Protein AF-A0A914V282-F1 (afdb_monomer_lite)

Organism: NCBI:txid2011161

Foldseek 3Di:
DPPPVVVVVVVVVVVVVVVVVVVVVVVVVVCVVVLPCQLVLLVVLLVLQLQLLVLLLVLVLVLVVLVCVLVCLVPVDPDPPVVNVVSVVVSVVSNVLSVVLSVLLVVLSVVVVVCVVVVPDDPDVVVVVLVVNLVVLVVSLVVLVVVLVVLVVVLVVLVVVLVVLVVVLVVLLVVLVVQVPAWDFVPVCCVVCVVVDDPPPPDDRSGHDDPSSCVSNPPVSNSSVSSVVSSVSSVSSSVSSVSSSVSSVVSSVVSVVVVVVVVVVVVVVVVVVQWDQPPVRDTDGDDDDPDDDDDDDDDDPPVVVVVVVVVVVVVVVVVVVVCVVPPCNVVVVVVVVVVVCVVVVVDDDPPPPPPDD

pLDDT: mean 70.6, std 17.48, range [36.16, 97.5]

InterPro domains:
  IPR001614 Myelin proteolipid protein PLP [PF01275] (37-252)
  IPR001614 Myelin proteolipid protein PLP [PTHR11683] (33-270)

Structure (mmCIF, N/CA/C/O backbone):
data_AF-A0A914V282-F1
#
_entry.id   AF-A0A914V282-F1
#
loop_
_atom_site.group_PDB
_atom_site.id
_atom_site.type_symbol
_atom_site.label_atom_id
_atom_site.label_alt_id
_atom_site.label_comp_id
_atom_site.label_asym_id
_atom_site.label_entity_id
_atom_site.label_seq_id
_atom_site.pdbx_PDB_ins_code
_atom_site.Cartn_x
_atom_site.Cartn_y
_atom_site.Cartn_z
_atom_site.occupancy
_atom_site.B_iso_or_equiv
_atom_site.auth_seq_id
_atom_site.auth_comp_id
_atom_site.auth_asym_id
_atom_site.auth_atom_id
_atom_site.pdbx_PDB_model_num
ATOM 1 N N . MET A 1 1 ? 47.616 -13.780 26.059 1.00 53.44 1 MET A N 1
ATOM 2 C CA . MET A 1 1 ? 47.731 -14.112 24.624 1.00 53.44 1 MET A CA 1
ATOM 3 C C . MET A 1 1 ? 46.378 -14.470 23.990 1.00 53.44 1 MET A C 1
ATOM 5 O O . MET A 1 1 ? 46.372 -14.701 22.799 1.00 53.44 1 MET A O 1
ATOM 9 N N . ASP A 1 2 ? 45.243 -14.382 24.704 1.00 56.25 2 ASP A N 1
ATOM 10 C CA . ASP A 1 2 ? 43.922 -14.837 24.205 1.00 56.25 2 ASP A CA 1
ATOM 11 C C . ASP A 1 2 ? 43.102 -13.846 23.354 1.00 56.25 2 ASP A C 1
ATOM 13 O O . ASP A 1 2 ? 42.098 -14.219 22.766 1.00 56.25 2 ASP A O 1
ATOM 17 N N . GLY A 1 3 ? 43.469 -12.563 23.281 1.00 49.38 3 GLY A N 1
ATOM 18 C CA . GLY A 1 3 ? 42.591 -11.547 22.671 1.00 49.38 3 GLY A CA 1
ATOM 19 C C . GLY A 1 3 ? 42.766 -11.320 21.165 1.00 49.38 3 GLY A C 1
ATOM 20 O O . GLY A 1 3 ? 42.026 -10.527 20.579 1.00 49.38 3 GLY A O 1
ATOM 21 N N . LYS A 1 4 ? 43.787 -11.926 20.544 1.00 52.00 4 LYS A N 1
ATOM 22 C CA . LYS A 1 4 ? 44.112 -11.689 19.127 1.00 52.00 4 LYS A CA 1
ATOM 23 C C . LYS A 1 4 ? 43.358 -12.653 18.209 1.00 52.00 4 LYS A C 1
ATOM 25 O O . LYS A 1 4 ? 42.855 -12.216 17.176 1.00 52.00 4 LYS A O 1
ATOM 30 N N . ASP A 1 5 ? 43.172 -13.888 18.662 1.00 58.28 5 ASP A N 1
ATOM 31 C CA . ASP A 1 5 ? 42.544 -14.954 17.880 1.00 58.28 5 ASP A CA 1
ATOM 32 C C . ASP A 1 5 ? 41.026 -14.732 17.731 1.00 58.28 5 ASP A C 1
ATOM 34 O O . ASP A 1 5 ? 40.472 -14.922 16.651 1.00 58.28 5 ASP A O 1
ATOM 38 N N . GLU A 1 6 ? 40.353 -14.172 18.746 1.00 66.81 6 GLU A N 1
ATOM 39 C CA . GLU A 1 6 ? 38.909 -13.874 18.678 1.00 66.81 6 GLU A CA 1
ATOM 40 C C . GLU A 1 6 ? 38.568 -12.746 17.678 1.00 66.81 6 GLU A C 1
ATOM 42 O O . GLU A 1 6 ? 37.479 -12.702 17.097 1.00 66.81 6 GLU A O 1
ATOM 47 N N . LYS A 1 7 ? 39.498 -11.805 17.449 1.00 61.22 7 LYS A N 1
ATOM 48 C CA . LYS A 1 7 ? 39.304 -10.727 16.464 1.00 61.22 7 LYS A CA 1
ATOM 49 C C . LYS A 1 7 ? 39.517 -11.202 15.034 1.00 61.22 7 LYS A C 1
ATOM 51 O O . LYS A 1 7 ? 38.848 -10.690 14.134 1.00 61.22 7 LYS A O 1
ATOM 56 N N . GLU A 1 8 ? 40.434 -12.140 14.818 1.00 68.69 8 GLU A N 1
ATOM 57 C CA . GLU A 1 8 ? 40.626 -12.741 13.500 1.00 68.69 8 GLU A CA 1
ATOM 58 C C . GLU A 1 8 ? 39.428 -13.614 13.125 1.00 68.69 8 GLU A C 1
ATOM 60 O O . GLU A 1 8 ? 38.949 -13.514 11.995 1.00 68.69 8 GLU A O 1
ATOM 65 N N . ASP A 1 9 ? 38.842 -14.341 14.076 1.00 72.69 9 ASP A N 1
ATOM 66 C CA . ASP A 1 9 ? 37.688 -15.205 13.809 1.00 72.69 9 ASP A CA 1
ATOM 67 C C . ASP A 1 9 ? 36.445 -14.401 13.365 1.00 72.69 9 ASP A C 1
ATOM 69 O O . ASP A 1 9 ? 35.887 -14.626 12.287 1.00 72.69 9 ASP A O 1
ATOM 73 N N . LYS A 1 10 ? 36.106 -13.318 14.084 1.00 71.00 10 LYS A N 1
ATOM 74 C CA . LYS A 1 10 ? 34.979 -12.425 13.724 1.00 71.00 10 LYS A CA 1
ATOM 75 C C . LYS A 1 10 ? 35.165 -11.717 12.380 1.00 71.00 10 LYS A C 1
ATOM 77 O O . LYS A 1 10 ? 34.201 -11.446 11.661 1.00 71.00 10 LYS A O 1
ATOM 82 N N . MET A 1 11 ? 36.405 -11.395 12.021 1.00 65.62 11 MET A N 1
ATOM 83 C CA . MET A 1 11 ? 36.714 -10.738 10.751 1.00 65.62 11 MET A CA 1
ATOM 84 C C . MET A 1 11 ? 36.697 -11.722 9.576 1.00 65.62 11 MET A C 1
ATOM 86 O O . MET A 1 11 ? 36.342 -11.342 8.456 1.00 65.62 11 MET A O 1
ATOM 90 N N . THR A 1 12 ? 37.006 -12.991 9.837 1.00 76.75 12 THR A N 1
ATOM 91 C CA . THR A 1 12 ? 36.896 -14.082 8.865 1.00 76.75 12 THR A CA 1
ATOM 92 C C . THR A 1 12 ? 35.430 -14.436 8.613 1.00 76.75 12 THR A C 1
ATOM 94 O O . THR A 1 12 ? 35.021 -14.561 7.457 1.00 76.75 12 THR A O 1
ATOM 97 N N . GLU A 1 13 ? 34.595 -14.459 9.654 1.00 75.62 13 GLU A N 1
ATOM 98 C CA . GLU A 1 13 ? 33.144 -14.646 9.538 1.00 75.62 13 GLU A CA 1
ATOM 99 C C . GLU A 1 13 ? 32.481 -13.505 8.741 1.00 75.62 13 GLU A C 1
ATOM 101 O O . GLU A 1 13 ? 31.715 -13.750 7.805 1.00 75.62 13 GLU A O 1
ATOM 106 N N . PHE A 1 14 ? 32.866 -12.249 9.003 1.00 68.62 14 PHE A N 1
ATOM 107 C CA . PHE A 1 14 ? 32.369 -11.092 8.250 1.00 68.62 14 PHE A CA 1
ATOM 108 C C . PHE A 1 14 ? 32.798 -11.108 6.772 1.00 68.62 14 PHE A C 1
ATOM 110 O O . PHE A 1 14 ? 31.990 -10.822 5.884 1.00 68.62 14 PHE A O 1
ATOM 117 N N . ARG A 1 15 ? 34.051 -11.489 6.474 1.00 71.06 15 ARG A N 1
ATOM 118 C CA . ARG A 1 15 ? 34.531 -11.662 5.089 1.00 71.06 15 ARG A CA 1
ATOM 119 C C . ARG A 1 15 ? 33.798 -12.787 4.370 1.00 71.06 15 ARG A C 1
ATOM 121 O O . ARG A 1 15 ? 33.470 -12.634 3.196 1.00 71.06 15 ARG A O 1
ATOM 128 N N . THR A 1 16 ? 33.491 -13.873 5.071 1.00 79.06 16 THR A N 1
ATOM 129 C CA . THR A 1 16 ? 32.739 -15.003 4.515 1.00 79.06 16 THR A CA 1
ATOM 130 C C . THR A 1 16 ? 31.288 -14.603 4.231 1.00 79.06 16 THR A C 1
ATOM 132 O O . THR A 1 16 ? 30.779 -14.880 3.147 1.00 79.06 16 THR A O 1
ATOM 135 N N . GLY A 1 17 ? 30.651 -13.837 5.124 1.00 70.12 17 GLY A N 1
ATOM 136 C CA . GLY A 1 17 ? 29.326 -13.249 4.896 1.00 70.12 17 GLY A CA 1
ATOM 137 C C . GLY A 1 17 ? 29.290 -12.270 3.714 1.00 70.12 17 GLY A C 1
ATOM 138 O O . GLY A 1 17 ? 28.388 -12.331 2.878 1.00 70.12 17 GLY A O 1
ATOM 139 N N . MET A 1 18 ? 30.307 -11.415 3.579 1.00 65.81 18 MET A N 1
ATOM 140 C CA . MET A 1 18 ? 30.452 -10.497 2.441 1.00 65.81 18 MET A CA 1
ATOM 141 C C . MET A 1 18 ? 30.718 -11.239 1.126 1.00 65.81 18 MET A C 1
ATOM 143 O O . MET A 1 18 ? 30.108 -10.907 0.112 1.00 65.81 18 MET A O 1
ATOM 147 N N . ALA A 1 19 ? 31.549 -12.284 1.136 1.00 66.00 19 ALA A N 1
ATOM 148 C CA . ALA A 1 19 ? 31.786 -13.134 -0.028 1.00 66.00 19 ALA A CA 1
ATOM 149 C C . ALA A 1 19 ? 30.516 -13.890 -0.450 1.00 66.00 19 ALA A C 1
ATOM 151 O O . ALA A 1 19 ? 30.250 -14.014 -1.645 1.00 66.00 19 ALA A O 1
ATOM 152 N N . LEU A 1 20 ? 29.683 -14.320 0.505 1.00 69.25 20 LEU A N 1
ATOM 153 C CA . LEU A 1 20 ? 28.372 -14.915 0.234 1.00 69.25 20 LEU A CA 1
ATOM 154 C C . LEU A 1 20 ? 27.381 -13.899 -0.346 1.00 69.25 20 LEU A C 1
ATOM 156 O O . LEU A 1 20 ? 26.680 -14.226 -1.302 1.00 69.25 20 LEU A O 1
ATOM 160 N N . LEU A 1 21 ? 27.355 -12.658 0.148 1.00 56.28 21 LEU A N 1
ATOM 161 C CA . LEU A 1 21 ? 26.530 -11.585 -0.425 1.00 56.28 21 LEU A CA 1
ATOM 162 C C . LEU A 1 21 ? 26.996 -11.189 -1.831 1.00 56.28 21 LEU A C 1
ATOM 164 O O . LEU A 1 21 ? 26.179 -10.939 -2.720 1.00 56.28 21 LEU A O 1
ATOM 168 N N . GLN A 1 22 ? 28.305 -11.185 -2.068 1.00 60.03 22 GLN A N 1
ATOM 169 C CA . GLN A 1 22 ? 28.894 -10.866 -3.363 1.00 60.03 22 GLN A CA 1
ATOM 170 C C . GLN A 1 22 ? 28.672 -12.008 -4.371 1.00 60.03 22 GLN A C 1
ATOM 172 O O . GLN A 1 22 ? 28.310 -11.730 -5.515 1.00 60.03 22 GLN A O 1
ATOM 177 N N . ASN A 1 23 ? 28.741 -13.272 -3.932 1.00 55.72 23 ASN A N 1
ATOM 178 C CA . ASN A 1 23 ? 28.345 -14.441 -4.728 1.00 55.72 23 ASN A CA 1
ATOM 179 C C . ASN A 1 23 ? 26.831 -14.528 -4.967 1.00 55.72 23 ASN A C 1
ATOM 181 O O . ASN A 1 23 ? 26.395 -14.941 -6.041 1.00 55.72 23 ASN A O 1
ATOM 185 N N . ALA A 1 24 ? 26.001 -14.092 -4.019 1.00 51.75 24 ALA A N 1
ATOM 186 C CA . ALA A 1 24 ? 24.561 -13.964 -4.232 1.00 51.75 24 ALA A CA 1
ATOM 187 C C . ALA A 1 24 ? 24.255 -12.890 -5.290 1.00 51.75 24 ALA A C 1
ATOM 189 O O . ALA A 1 24 ? 23.397 -13.091 -6.151 1.00 51.75 24 ALA A O 1
ATOM 190 N N . ASN A 1 25 ? 25.007 -11.787 -5.297 1.00 45.28 25 ASN A N 1
ATOM 191 C CA . ASN A 1 25 ? 24.867 -10.710 -6.276 1.00 45.28 25 ASN A CA 1
ATOM 192 C C . ASN A 1 25 ? 25.355 -11.119 -7.685 1.00 45.28 25 ASN A C 1
ATOM 194 O O . ASN A 1 25 ? 24.722 -10.787 -8.689 1.00 45.28 25 ASN A O 1
ATOM 198 N N . THR A 1 26 ? 26.435 -11.903 -7.795 1.00 49.28 26 THR A N 1
ATOM 199 C CA . THR A 1 26 ? 26.886 -12.470 -9.083 1.00 49.28 26 THR A CA 1
ATOM 200 C C . THR A 1 26 ? 25.974 -13.602 -9.570 1.00 49.28 26 THR A C 1
ATOM 202 O O . THR A 1 26 ? 25.712 -13.694 -10.771 1.00 49.28 26 THR A O 1
ATOM 205 N N . SER A 1 27 ? 25.386 -14.386 -8.661 1.00 46.38 27 SER A N 1
ATOM 206 C CA . SER A 1 27 ? 24.345 -15.378 -8.967 1.00 46.38 27 SER A CA 1
ATOM 207 C C . SER A 1 27 ? 23.057 -14.718 -9.482 1.00 46.38 27 SER A C 1
ATOM 209 O O . SER A 1 27 ? 22.493 -15.156 -10.487 1.00 46.38 27 SER A O 1
ATOM 211 N N . LEU A 1 28 ? 22.644 -13.583 -8.902 1.00 50.19 28 LEU A N 1
ATOM 212 C CA . LEU A 1 28 ? 21.555 -12.747 -9.429 1.00 50.19 28 LEU A CA 1
ATOM 213 C C . LEU A 1 28 ? 21.875 -12.183 -10.825 1.00 50.19 28 LEU A C 1
ATOM 215 O O . LEU A 1 28 ? 20.984 -12.080 -11.666 1.00 50.19 28 LEU A O 1
ATOM 219 N N . ARG A 1 29 ? 2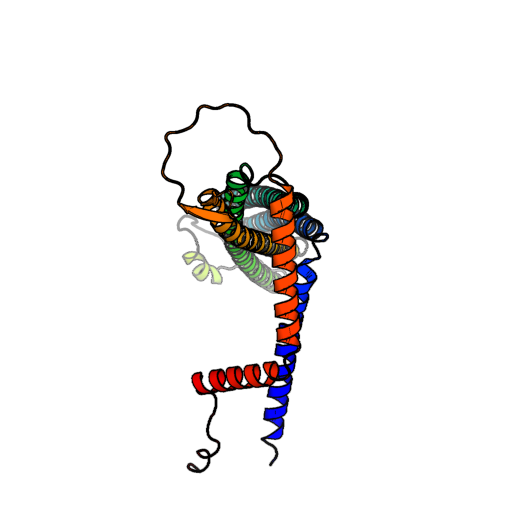3.149 -11.892 -11.114 1.00 45.81 29 ARG A N 1
ATOM 220 C CA . ARG A 1 29 ? 23.614 -11.440 -12.437 1.00 45.81 29 ARG A CA 1
ATOM 221 C C . ARG A 1 29 ? 23.571 -12.558 -13.487 1.00 45.81 29 ARG A C 1
ATOM 223 O O . ARG A 1 29 ? 23.198 -12.302 -14.630 1.00 45.81 29 ARG A O 1
ATOM 230 N N . HIS A 1 30 ? 23.871 -13.800 -13.102 1.00 42.38 30 HIS A N 1
ATOM 231 C CA . HIS A 1 30 ? 23.751 -14.973 -13.979 1.00 42.38 30 HIS A CA 1
ATOM 232 C C . HIS A 1 30 ? 22.297 -15.436 -14.184 1.00 42.38 30 HIS A C 1
ATOM 234 O O . HIS A 1 30 ? 21.968 -15.983 -15.241 1.00 42.38 30 HIS A O 1
ATOM 240 N N . ARG A 1 31 ? 21.391 -15.109 -13.251 1.00 44.16 31 ARG A N 1
ATOM 241 C CA . ARG A 1 31 ? 19.931 -15.184 -13.449 1.00 44.16 31 ARG A CA 1
ATOM 242 C C . ARG A 1 31 ? 19.372 -14.091 -14.371 1.00 44.16 31 ARG A C 1
ATOM 244 O O . ARG A 1 31 ? 18.173 -14.071 -14.616 1.00 44.16 31 ARG A O 1
ATOM 251 N N . GLY A 1 32 ? 20.207 -13.261 -15.003 1.00 45.19 32 GLY A N 1
ATOM 252 C CA . GLY A 1 32 ? 19.808 -12.414 -16.140 1.00 45.19 32 GLY A CA 1
ATOM 253 C C . GLY A 1 32 ? 19.301 -13.193 -17.369 1.00 45.19 32 GLY A C 1
ATOM 254 O O . GLY A 1 32 ? 18.832 -12.594 -18.331 1.00 45.19 32 GLY A O 1
ATOM 255 N N . ARG A 1 33 ? 19.354 -14.535 -17.338 1.00 42.47 33 ARG A N 1
ATOM 256 C CA . ARG A 1 33 ? 18.732 -15.442 -18.318 1.00 42.47 33 ARG A CA 1
ATOM 257 C C . ARG A 1 33 ? 17.378 -16.032 -17.865 1.00 42.47 33 ARG A C 1
ATOM 259 O O . ARG A 1 33 ? 16.812 -16.837 -18.597 1.00 42.47 33 ARG A O 1
ATOM 266 N N . LEU A 1 34 ? 16.827 -15.621 -16.712 1.00 44.84 34 LEU A N 1
ATOM 267 C CA . LEU A 1 34 ? 15.470 -15.963 -16.236 1.00 44.84 34 LEU A CA 1
ATOM 268 C C . LEU A 1 34 ? 14.401 -15.013 -16.822 1.00 44.84 34 LEU A C 1
ATOM 270 O O . LEU A 1 34 ? 13.530 -14.491 -16.132 1.00 44.84 34 LEU A O 1
ATOM 274 N N . THR A 1 35 ? 14.394 -14.810 -18.138 1.00 48.19 35 THR A N 1
ATOM 275 C CA . THR A 1 35 ? 13.311 -14.078 -18.830 1.00 48.19 35 THR A CA 1
ATOM 276 C C . THR A 1 35 ? 11.970 -14.836 -18.841 1.00 48.19 35 THR A C 1
ATOM 278 O O . THR A 1 35 ? 11.027 -14.413 -19.512 1.00 48.19 35 THR A O 1
ATOM 281 N N . ARG A 1 36 ? 11.855 -15.945 -18.092 1.00 44.97 36 ARG A N 1
ATOM 282 C CA . ARG A 1 36 ? 10.652 -16.784 -17.992 1.00 44.97 36 ARG A CA 1
ATOM 283 C C . ARG A 1 36 ? 9.811 -16.535 -16.728 1.00 44.97 36 ARG A C 1
ATOM 285 O O . ARG A 1 36 ? 8.601 -16.722 -16.804 1.00 44.97 36 ARG A O 1
ATOM 292 N N . ASP A 1 37 ? 10.392 -16.016 -15.642 1.00 51.78 37 ASP A N 1
ATOM 293 C CA . ASP A 1 37 ? 9.715 -15.968 -14.325 1.00 51.78 37 ASP A CA 1
ATOM 294 C C . ASP A 1 37 ? 9.127 -14.592 -13.962 1.00 51.78 37 ASP A C 1
ATOM 296 O O . ASP A 1 37 ? 8.238 -14.476 -13.118 1.00 51.78 37 ASP A O 1
ATOM 300 N N . ILE A 1 38 ? 9.560 -13.538 -14.657 1.00 57.62 38 ILE A N 1
ATOM 301 C CA . ILE A 1 38 ? 9.107 -12.153 -14.451 1.00 57.62 38 ILE A CA 1
ATOM 302 C C . ILE A 1 38 ? 7.572 -11.980 -14.566 1.00 57.62 38 ILE A C 1
ATOM 304 O O . ILE A 1 38 ? 7.003 -11.274 -13.725 1.00 57.62 38 ILE A O 1
ATOM 308 N N . PRO A 1 39 ? 6.849 -12.607 -15.528 1.00 66.81 39 PRO A N 1
ATOM 309 C CA . PRO A 1 39 ? 5.398 -12.431 -15.598 1.00 66.81 39 PRO A CA 1
ATOM 310 C C . PRO A 1 39 ? 4.665 -13.107 -14.433 1.00 66.81 39 PRO A C 1
ATOM 312 O O . PRO A 1 39 ? 3.634 -12.596 -14.004 1.00 66.81 39 PRO A O 1
ATOM 315 N N . ILE A 1 40 ? 5.196 -14.211 -13.894 1.00 76.88 40 ILE A N 1
ATOM 316 C CA . ILE A 1 40 ? 4.573 -14.939 -12.780 1.00 76.88 40 ILE A CA 1
ATOM 317 C C . ILE A 1 40 ? 4.694 -14.120 -11.494 1.00 76.88 40 ILE A C 1
ATOM 319 O O . ILE A 1 40 ? 3.710 -13.958 -10.778 1.00 76.88 40 ILE A O 1
ATOM 323 N N . ALA A 1 41 ? 5.865 -13.530 -11.239 1.00 81.69 41 ALA A N 1
ATOM 324 C CA . ALA A 1 41 ? 6.077 -12.676 -10.072 1.00 81.69 41 ALA A CA 1
ATOM 325 C C . ALA A 1 41 ? 5.170 -11.431 -10.087 1.00 81.69 41 ALA A C 1
ATOM 327 O O . ALA A 1 41 ? 4.556 -11.098 -9.076 1.00 81.69 41 ALA A O 1
ATOM 328 N N . SER A 1 42 ? 5.033 -10.774 -11.246 1.00 86.38 42 SER A N 1
ATOM 329 C CA . SER A 1 42 ? 4.153 -9.602 -11.395 1.00 86.38 42 SER A CA 1
ATOM 330 C C . SER A 1 42 ? 2.668 -9.967 -11.275 1.00 86.38 42 SER A C 1
ATOM 332 O O . SER A 1 42 ? 1.887 -9.189 -10.732 1.00 86.38 42 SER A O 1
ATOM 334 N N . LEU A 1 43 ? 2.271 -11.151 -11.754 1.00 88.56 43 LEU A N 1
ATOM 335 C CA . LEU A 1 43 ? 0.907 -11.663 -11.601 1.00 88.56 43 LEU A CA 1
ATOM 336 C C . LEU A 1 43 ? 0.593 -11.983 -10.136 1.00 88.56 43 LEU A C 1
ATOM 338 O O . LEU A 1 43 ? -0.468 -11.616 -9.641 1.00 88.56 43 LEU A O 1
ATOM 342 N N . LEU A 1 44 ? 1.524 -12.628 -9.432 1.00 90.56 44 LEU A N 1
ATOM 343 C CA . LEU A 1 44 ? 1.382 -12.916 -8.008 1.00 90.56 44 LEU A CA 1
ATOM 344 C C . LEU A 1 44 ? 1.270 -11.617 -7.199 1.00 90.56 44 LEU A C 1
ATOM 346 O O . LEU A 1 44 ? 0.379 -11.495 -6.362 1.00 90.56 44 LEU A O 1
ATOM 350 N N . ALA A 1 45 ? 2.113 -10.623 -7.498 1.00 91.31 45 ALA A N 1
ATOM 351 C CA . ALA A 1 45 ? 2.031 -9.304 -6.879 1.00 91.31 45 ALA A CA 1
ATOM 352 C C . ALA A 1 45 ? 0.664 -8.642 -7.120 1.00 91.31 45 ALA A C 1
ATOM 354 O O . ALA A 1 45 ? 0.105 -8.074 -6.187 1.00 91.31 45 ALA A O 1
ATOM 355 N N . LEU A 1 46 ? 0.081 -8.774 -8.319 1.00 94.12 46 LEU A N 1
ATOM 356 C CA . LEU A 1 46 ? -1.266 -8.272 -8.609 1.00 94.12 46 LEU A CA 1
ATOM 357 C C . LEU A 1 46 ? -2.329 -8.944 -7.739 1.00 94.12 46 LEU A C 1
ATOM 359 O O . LEU A 1 46 ? -3.136 -8.249 -7.128 1.00 94.12 46 LEU A O 1
ATOM 363 N N . VAL A 1 47 ? -2.330 -10.276 -7.668 1.00 95.44 47 VAL A N 1
ATOM 364 C CA . VAL A 1 47 ? -3.323 -11.026 -6.883 1.00 95.44 47 VAL A CA 1
ATOM 365 C C . VAL A 1 47 ? -3.229 -10.657 -5.405 1.00 95.44 47 VAL A C 1
ATOM 367 O O . VAL A 1 47 ? -4.246 -10.353 -4.787 1.00 95.44 47 VAL A O 1
ATOM 370 N N . ILE A 1 48 ? -2.013 -10.624 -4.856 1.00 95.00 48 ILE A N 1
ATOM 371 C CA . ILE A 1 48 ? -1.772 -10.253 -3.457 1.00 95.00 48 ILE A CA 1
ATOM 372 C C . ILE A 1 48 ? -2.181 -8.796 -3.203 1.00 95.00 48 ILE A C 1
ATOM 374 O O . ILE A 1 48 ? -2.792 -8.508 -2.178 1.00 95.00 48 ILE A O 1
ATOM 378 N N . SER A 1 49 ? -1.890 -7.886 -4.138 1.00 95.50 49 SER A N 1
ATOM 379 C CA . SER A 1 49 ? -2.252 -6.471 -4.024 1.00 95.50 49 SER A CA 1
ATOM 380 C C . SER A 1 49 ? -3.763 -6.265 -4.013 1.00 95.50 49 SER A C 1
ATOM 382 O O . SER A 1 49 ? -4.277 -5.601 -3.118 1.00 95.50 49 SER A O 1
ATOM 384 N N . LEU A 1 50 ? -4.488 -6.885 -4.951 1.00 95.50 50 LEU A N 1
ATOM 385 C CA . LEU A 1 50 ? -5.946 -6.792 -5.023 1.00 95.50 50 LEU A CA 1
ATOM 386 C C . LEU A 1 50 ? -6.607 -7.430 -3.800 1.00 95.50 50 LEU A C 1
ATOM 388 O O . LEU A 1 50 ? -7.467 -6.810 -3.181 1.00 95.50 50 LEU A O 1
ATOM 392 N N . ALA A 1 51 ? -6.181 -8.637 -3.419 1.00 95.88 51 ALA A N 1
ATOM 393 C CA . ALA A 1 51 ? -6.717 -9.321 -2.249 1.00 95.88 51 ALA A CA 1
ATOM 394 C C . ALA A 1 51 ? -6.448 -8.526 -0.963 1.00 95.88 51 ALA A C 1
ATOM 396 O O . ALA A 1 51 ? -7.375 -8.271 -0.200 1.00 95.88 51 ALA A O 1
ATOM 397 N N . GLY A 1 52 ? -5.206 -8.081 -0.751 1.00 95.44 52 GLY A N 1
ATOM 398 C CA . GLY A 1 52 ? -4.816 -7.302 0.422 1.00 95.44 52 GLY A CA 1
ATOM 399 C C . GLY A 1 52 ? -5.532 -5.954 0.497 1.00 95.44 52 GLY A C 1
ATOM 400 O O . GLY A 1 52 ? -6.034 -5.596 1.556 1.00 95.44 52 GLY A O 1
ATOM 401 N N . CYS A 1 53 ? -5.642 -5.228 -0.620 1.00 95.88 53 CYS A N 1
ATOM 402 C CA . CYS A 1 53 ? -6.305 -3.924 -0.675 1.00 95.88 53 CYS A CA 1
ATOM 403 C C . CYS A 1 53 ? -7.814 -4.040 -0.414 1.00 95.88 53 CYS A C 1
ATOM 405 O O . CYS A 1 53 ? -8.340 -3.356 0.462 1.00 95.88 53 CYS A O 1
ATOM 407 N N . LEU A 1 54 ? -8.504 -4.951 -1.109 1.00 94.69 54 LEU A N 1
ATOM 408 C CA . LEU A 1 54 ? -9.946 -5.146 -0.940 1.00 94.69 54 LEU A CA 1
ATOM 409 C C . LEU A 1 54 ? -10.284 -5.673 0.458 1.00 94.69 54 LEU A C 1
ATOM 411 O O . LEU A 1 54 ? -11.192 -5.149 1.105 1.00 94.69 54 LEU A O 1
ATOM 415 N N . ALA A 1 55 ? -9.532 -6.663 0.951 1.00 95.69 55 ALA A N 1
ATOM 416 C CA . ALA A 1 55 ? -9.726 -7.194 2.296 1.00 95.69 55 ALA A CA 1
ATOM 417 C C . ALA A 1 55 ? -9.457 -6.124 3.360 1.00 95.69 55 ALA A C 1
ATOM 419 O O . ALA A 1 55 ? -10.257 -5.978 4.281 1.00 95.69 55 ALA A O 1
ATOM 420 N N . PHE A 1 56 ? -8.390 -5.329 3.214 1.00 96.38 56 PHE A N 1
ATOM 421 C CA . PHE A 1 56 ? -8.120 -4.195 4.097 1.00 96.38 56 PHE A CA 1
ATOM 422 C C . PHE A 1 56 ? -9.288 -3.204 4.110 1.00 96.38 56 PHE A C 1
ATOM 424 O O . PHE A 1 56 ? -9.788 -2.881 5.183 1.00 96.38 56 PHE A O 1
ATOM 431 N N . CYS A 1 57 ? -9.770 -2.761 2.946 1.00 94.75 57 CYS A N 1
ATOM 432 C CA . CYS A 1 57 ? -10.839 -1.768 2.879 1.00 94.75 57 CYS A CA 1
ATOM 433 C C . CYS A 1 57 ? -12.130 -2.251 3.543 1.00 94.75 57 CYS A C 1
ATOM 435 O O . CYS A 1 57 ? -12.737 -1.496 4.301 1.00 94.75 57 CYS A O 1
ATOM 437 N N . VAL A 1 58 ? -12.523 -3.504 3.303 1.00 93.94 58 VAL A N 1
ATOM 438 C CA . VAL A 1 58 ? -13.730 -4.099 3.890 1.00 93.94 58 VAL A CA 1
ATOM 439 C C . VAL A 1 58 ? -13.569 -4.300 5.398 1.00 93.94 58 VAL A C 1
ATOM 441 O O . VAL A 1 58 ? -14.400 -3.831 6.175 1.00 93.94 58 VAL A O 1
ATOM 444 N N . LEU A 1 59 ? -12.488 -4.952 5.837 1.00 94.88 59 LEU A N 1
ATOM 445 C CA . LEU A 1 59 ? -12.266 -5.250 7.254 1.00 94.88 59 LEU A CA 1
ATOM 446 C C . LEU A 1 59 ? -12.081 -3.978 8.080 1.00 94.88 59 LEU A C 1
ATOM 448 O O . LEU A 1 59 ? -12.666 -3.856 9.153 1.00 94.88 59 LEU A O 1
ATOM 452 N N . PHE A 1 60 ? -11.315 -3.013 7.570 1.00 94.06 60 PHE A N 1
ATOM 453 C CA . PHE A 1 60 ? -11.093 -1.744 8.255 1.00 94.06 60 PHE A CA 1
ATOM 454 C C . PHE A 1 60 ? -12.367 -0.894 8.299 1.00 94.06 60 PHE A C 1
ATOM 456 O O . PHE A 1 60 ? -12.632 -0.249 9.309 1.00 94.06 60 PHE A O 1
ATOM 463 N N . HIS A 1 61 ? -13.208 -0.946 7.258 1.00 92.06 61 HIS A N 1
ATOM 464 C CA . HIS A 1 61 ? -14.525 -0.308 7.284 1.00 92.06 61 HIS A CA 1
ATOM 465 C C . HIS A 1 61 ? -15.414 -0.892 8.391 1.00 92.06 61 HIS A C 1
ATOM 467 O O . HIS A 1 61 ? -15.971 -0.136 9.187 1.00 92.06 61 HIS A O 1
ATOM 473 N N . TYR A 1 62 ? -15.504 -2.223 8.497 1.00 91.38 62 TYR A N 1
ATOM 474 C CA . TYR A 1 62 ? -16.264 -2.865 9.572 1.00 91.38 62 TYR A CA 1
ATOM 475 C C . TYR A 1 62 ? -15.678 -2.578 10.958 1.00 91.38 62 TYR A C 1
ATOM 477 O O . TYR A 1 62 ? -16.439 -2.299 11.884 1.00 91.38 62 TYR A O 1
ATOM 485 N N . ALA A 1 63 ? -14.350 -2.580 11.096 1.00 91.31 63 ALA A N 1
ATOM 486 C CA . ALA A 1 63 ? -13.668 -2.253 12.345 1.00 91.31 63 ALA A CA 1
ATOM 487 C C . ALA A 1 63 ? -13.981 -0.819 12.805 1.00 91.31 63 ALA A C 1
ATOM 489 O O . ALA A 1 63 ? -14.387 -0.613 13.948 1.00 91.31 63 ALA A O 1
ATOM 490 N N . LEU A 1 64 ? -13.869 0.166 11.906 1.00 89.50 64 LEU A N 1
ATOM 491 C CA . LEU A 1 64 ? -14.184 1.565 12.204 1.00 89.50 64 LEU A CA 1
ATOM 492 C C . LEU A 1 64 ? -15.669 1.784 12.492 1.00 89.50 64 LEU A C 1
ATOM 494 O O . LEU A 1 64 ? -16.001 2.548 13.391 1.00 89.50 64 LEU A O 1
ATOM 498 N N . ASN A 1 65 ? -16.567 1.129 11.753 1.00 87.75 65 ASN A N 1
ATOM 499 C CA . ASN A 1 65 ? -18.004 1.254 11.981 1.00 87.75 65 ASN A CA 1
ATOM 500 C C . ASN A 1 65 ? -18.423 0.636 13.324 1.00 87.75 65 ASN A C 1
ATOM 502 O O . ASN A 1 65 ? -19.219 1.221 14.054 1.00 87.75 65 ASN A O 1
ATOM 506 N N . GLY A 1 66 ? -17.853 -0.519 13.678 1.00 86.38 66 GLY A N 1
ATOM 507 C CA . GLY A 1 66 ? -18.049 -1.125 14.992 1.00 86.38 66 GLY A CA 1
ATOM 508 C C . GLY A 1 66 ? -17.506 -0.238 16.113 1.00 86.38 66 GLY A C 1
ATOM 509 O O . GLY A 1 66 ? -18.206 0.009 17.091 1.00 86.38 66 GLY A O 1
ATOM 510 N N . PHE A 1 67 ? -16.297 0.305 15.944 1.00 86.00 67 PHE A N 1
ATOM 511 C CA . PHE A 1 67 ? -15.700 1.209 16.925 1.00 86.00 67 PHE A CA 1
ATOM 512 C C . PHE A 1 67 ? -16.523 2.491 17.086 1.00 86.00 67 PHE A C 1
ATOM 514 O O . PHE A 1 67 ? -16.772 2.922 18.207 1.00 86.00 67 PHE A O 1
ATOM 521 N N . TYR A 1 68 ? -17.014 3.063 15.984 1.00 84.81 68 TYR A N 1
ATOM 522 C CA . TYR A 1 68 ? -17.899 4.222 16.024 1.00 84.81 68 TYR A CA 1
ATOM 523 C C . TYR A 1 68 ? -19.170 3.936 16.822 1.00 84.81 68 TYR A C 1
ATOM 525 O O . TYR A 1 68 ? -19.520 4.737 17.679 1.00 84.81 68 TYR A O 1
ATOM 533 N N . ARG A 1 69 ? -19.819 2.782 16.613 1.00 81.25 69 ARG A N 1
ATOM 534 C CA . ARG A 1 69 ? -20.996 2.383 17.402 1.00 81.25 69 ARG A CA 1
ATOM 535 C C . ARG A 1 69 ? -20.669 2.295 18.895 1.00 81.25 69 ARG A C 1
ATOM 537 O O . ARG A 1 69 ? -21.362 2.916 19.696 1.00 81.25 69 ARG A O 1
ATOM 544 N N . GLN A 1 70 ? -19.560 1.641 19.252 1.00 79.69 70 GLN A N 1
ATOM 545 C CA . GLN A 1 70 ? -19.098 1.523 20.643 1.00 79.69 70 GLN A CA 1
ATOM 546 C C . GLN A 1 70 ? -18.832 2.888 21.295 1.00 79.69 70 GLN A C 1
ATOM 548 O O . GLN A 1 70 ? -19.183 3.106 22.452 1.00 79.69 70 GLN A O 1
ATOM 553 N N . VAL A 1 71 ? -18.228 3.823 20.558 1.00 79.19 71 VAL A N 1
ATOM 554 C CA . VAL A 1 71 ? -17.944 5.169 21.069 1.00 79.19 71 VAL A CA 1
ATOM 555 C C . VAL A 1 71 ? -19.197 6.045 21.090 1.00 79.19 71 VAL A C 1
ATOM 557 O O . VAL A 1 71 ? -19.361 6.815 22.029 1.00 79.19 71 VAL A O 1
ATOM 560 N N . SER A 1 72 ? -20.100 5.913 20.116 1.00 77.31 72 SER A N 1
ATOM 561 C CA . SER A 1 72 ? -21.339 6.698 20.043 1.00 77.31 72 SER A CA 1
ATOM 562 C C . SER A 1 72 ? -22.279 6.439 21.225 1.00 77.31 72 SER A C 1
ATOM 564 O O . SER A 1 72 ? -22.999 7.339 21.653 1.00 77.31 72 SER A O 1
ATOM 566 N N . GLU A 1 73 ? -22.212 5.238 21.807 1.00 72.56 73 GLU A N 1
ATOM 567 C CA . GLU A 1 73 ? -22.927 4.895 23.040 1.00 72.56 73 GLU A CA 1
ATOM 568 C C . GLU A 1 73 ? -22.339 5.570 24.291 1.00 72.56 73 GLU A C 1
ATOM 570 O O . GLU A 1 73 ? -23.066 5.815 25.261 1.00 72.56 73 GLU A O 1
ATOM 575 N N . LEU A 1 74 ? -21.035 5.880 24.268 1.00 69.50 74 LEU A N 1
ATOM 576 C CA . LEU A 1 74 ? -20.294 6.541 25.348 1.00 69.50 74 LEU A CA 1
ATOM 577 C C . LEU A 1 74 ? -20.366 8.069 25.260 1.00 69.50 74 LEU A C 1
ATOM 579 O O . LEU A 1 74 ? -20.496 8.747 26.278 1.00 69.50 74 LEU A O 1
ATOM 583 N N . ILE A 1 75 ? -20.226 8.612 24.053 1.00 70.25 75 ILE A N 1
ATOM 584 C CA . ILE A 1 75 ? -20.171 10.044 23.770 1.00 70.25 75 ILE A CA 1
ATOM 585 C C . ILE A 1 75 ? -20.970 10.277 22.484 1.00 70.25 75 ILE A C 1
ATOM 587 O O . ILE A 1 75 ? -20.670 9.641 21.473 1.00 70.25 75 ILE A O 1
ATOM 591 N N . PRO A 1 76 ? -21.949 11.197 22.463 1.00 66.75 76 PRO A N 1
ATOM 592 C CA . PRO A 1 76 ? -22.653 11.549 21.237 1.00 66.75 76 PRO A CA 1
ATOM 593 C C . PRO A 1 76 ? -21.711 12.336 20.312 1.00 66.75 76 PRO A C 1
ATOM 595 O O . PRO A 1 76 ? -21.641 13.561 20.367 1.00 66.75 76 PRO A O 1
ATOM 598 N N . ILE A 1 77 ? -20.942 11.628 19.483 1.00 66.19 77 ILE A N 1
ATOM 599 C CA . ILE A 1 77 ? -20.051 12.225 18.481 1.00 66.19 77 ILE A CA 1
ATOM 600 C C . ILE A 1 77 ? -20.822 12.375 17.166 1.00 66.19 77 ILE A C 1
ATOM 602 O O . ILE A 1 77 ? -21.272 11.381 16.586 1.00 66.19 77 ILE A O 1
ATOM 606 N N . HIS A 1 78 ? -20.956 13.614 16.684 1.00 59.88 78 HIS A N 1
ATOM 607 C CA . HIS A 1 78 ? -21.512 13.898 15.360 1.00 59.88 78 HIS A CA 1
ATOM 608 C C . HIS A 1 78 ? -20.475 13.609 14.253 1.00 59.88 78 HIS A C 1
ATOM 610 O O . HIS A 1 78 ? -19.308 13.970 14.377 1.00 59.88 78 HIS A O 1
ATOM 616 N N . ASP A 1 79 ? -20.935 12.933 13.195 1.00 62.75 79 ASP A N 1
ATOM 617 C CA . ASP A 1 79 ? -20.302 12.685 11.888 1.00 62.75 79 ASP A CA 1
ATOM 618 C C . ASP A 1 79 ? -18.906 12.025 11.817 1.00 62.75 79 ASP A C 1
ATOM 620 O O . ASP A 1 79 ? -17.881 12.662 11.586 1.00 62.75 79 ASP A O 1
ATOM 624 N N . PHE A 1 80 ? -18.887 10.683 11.827 1.00 66.62 80 PHE A N 1
ATOM 625 C CA . PHE A 1 80 ? -17.722 9.850 11.447 1.00 66.62 80 PHE A CA 1
ATOM 626 C C . PHE A 1 80 ? -17.784 9.308 9.999 1.00 66.62 80 PHE A C 1
ATOM 628 O O . PHE A 1 80 ? -16.874 8.625 9.519 1.00 66.62 80 PHE A O 1
ATOM 635 N N . VAL A 1 81 ? -18.858 9.643 9.275 1.00 66.94 81 VAL A N 1
ATOM 636 C CA . VAL A 1 81 ? -19.124 9.280 7.872 1.00 66.94 81 VAL A CA 1
ATOM 637 C C . VAL A 1 81 ? -17.981 9.629 6.894 1.00 66.94 81 VAL A C 1
ATOM 639 O O . VAL A 1 81 ? -17.681 8.788 6.035 1.00 66.94 81 VAL A O 1
ATOM 642 N N . PRO A 1 82 ? -17.283 10.787 6.985 1.00 73.56 82 PRO A N 1
ATOM 643 C CA . PRO A 1 82 ? -16.270 11.131 5.983 1.00 73.56 82 PRO A CA 1
ATOM 644 C C . PRO A 1 82 ? -15.107 10.131 5.940 1.00 73.56 82 PRO A C 1
ATOM 646 O O . PRO A 1 82 ? -14.675 9.749 4.853 1.00 73.56 82 PRO A O 1
ATOM 649 N N . VAL A 1 83 ? -14.654 9.613 7.086 1.00 77.31 83 VAL A N 1
ATOM 650 C CA . VAL A 1 83 ? -13.505 8.688 7.156 1.00 77.31 83 VAL A CA 1
ATOM 651 C C . VAL A 1 83 ? -13.794 7.366 6.435 1.00 77.31 83 VAL A C 1
ATOM 653 O O . VAL A 1 83 ? -12.937 6.828 5.731 1.00 77.31 83 VAL A O 1
ATOM 656 N N . GLN A 1 84 ? -15.020 6.856 6.562 1.00 79.19 84 GLN A N 1
ATOM 657 C CA . GLN A 1 84 ? -15.423 5.586 5.957 1.00 79.19 84 GLN A CA 1
ATOM 658 C C . GLN A 1 84 ? -15.455 5.668 4.427 1.00 79.19 84 GLN A C 1
ATOM 660 O O . GLN A 1 84 ? -14.944 4.776 3.746 1.00 79.19 84 GLN A O 1
ATOM 665 N N . SER A 1 85 ? -16.023 6.753 3.893 1.00 82.31 85 SER A N 1
ATOM 666 C CA . SER A 1 85 ? -16.111 6.978 2.446 1.00 82.31 85 SER A CA 1
ATOM 667 C C . SER A 1 85 ? -14.727 7.133 1.800 1.00 82.31 85 SER A C 1
ATOM 669 O O . SER A 1 85 ? -14.463 6.555 0.743 1.00 82.31 85 SER A O 1
ATOM 671 N N . VAL A 1 86 ? -13.807 7.822 2.484 1.00 87.81 86 VAL A N 1
ATOM 672 C CA . VAL A 1 86 ? -12.426 8.027 2.029 1.00 87.81 86 VAL A CA 1
ATOM 673 C C . VAL A 1 86 ? -11.658 6.705 1.959 1.00 87.81 86 VAL A C 1
ATOM 675 O O . VAL A 1 86 ? -10.962 6.464 0.974 1.00 87.81 86 VAL A O 1
ATOM 678 N N . ASN A 1 87 ? -11.819 5.810 2.941 1.00 88.25 87 ASN A N 1
ATOM 679 C CA . ASN A 1 87 ? -11.141 4.509 2.940 1.00 88.25 87 ASN A CA 1
ATOM 680 C C . ASN A 1 87 ? -11.512 3.649 1.718 1.00 88.25 87 ASN A C 1
ATOM 682 O O . ASN A 1 87 ? -10.644 3.052 1.080 1.00 88.25 87 ASN A O 1
ATOM 686 N N . ILE A 1 88 ? -12.801 3.614 1.362 1.00 90.12 88 ILE A N 1
ATOM 687 C CA . ILE A 1 88 ? -13.286 2.862 0.196 1.00 90.12 88 ILE A CA 1
ATOM 688 C C . ILE A 1 88 ? -12.758 3.490 -1.101 1.00 90.12 88 ILE A C 1
ATOM 690 O O . ILE A 1 88 ? -12.280 2.773 -1.981 1.00 90.12 88 ILE A O 1
ATOM 694 N N . ALA A 1 89 ? -12.784 4.822 -1.207 1.00 91.56 89 ALA A N 1
ATOM 695 C CA . ALA A 1 89 ? -12.269 5.533 -2.375 1.00 91.56 89 ALA A CA 1
ATOM 696 C C . ALA A 1 89 ? -10.770 5.265 -2.604 1.00 91.56 89 ALA A C 1
ATOM 698 O O . ALA A 1 89 ? -10.365 4.951 -3.725 1.00 91.56 89 ALA A O 1
ATOM 699 N N . ILE A 1 90 ? -9.957 5.316 -1.542 1.00 91.56 90 ILE A N 1
ATOM 700 C CA . ILE A 1 90 ? -8.526 4.980 -1.595 1.00 91.56 90 ILE A CA 1
ATOM 701 C C . ILE A 1 90 ? -8.335 3.537 -2.081 1.00 91.56 90 ILE A C 1
ATOM 703 O O . ILE A 1 90 ? -7.529 3.299 -2.981 1.00 91.56 90 ILE A O 1
ATOM 707 N N . GLY A 1 91 ? -9.113 2.586 -1.558 1.00 91.31 91 GLY A N 1
ATOM 708 C CA . GLY A 1 91 ? -9.059 1.184 -1.979 1.00 91.31 91 GLY A CA 1
ATOM 709 C C . GLY A 1 91 ? -9.288 0.971 -3.472 1.00 91.31 91 GLY A C 1
ATOM 710 O O . GLY A 1 91 ? -8.530 0.257 -4.134 1.00 91.31 91 GLY A O 1
ATOM 711 N N . ILE A 1 92 ? -10.310 1.628 -4.023 1.00 93.38 92 ILE A N 1
ATOM 712 C CA . ILE A 1 92 ? -10.637 1.549 -5.453 1.00 93.38 92 ILE A CA 1
ATOM 713 C C . ILE A 1 92 ? -9.490 2.124 -6.291 1.00 93.38 92 ILE A C 1
ATOM 715 O O . ILE A 1 92 ? -9.041 1.481 -7.242 1.00 93.38 92 ILE A O 1
ATOM 719 N N . ILE A 1 93 ? -8.977 3.301 -5.920 1.00 94.38 93 ILE A N 1
ATOM 720 C CA . ILE A 1 93 ? -7.889 3.966 -6.647 1.00 94.38 93 ILE A CA 1
ATOM 721 C C . ILE A 1 93 ? -6.634 3.084 -6.667 1.00 94.38 93 ILE A C 1
ATOM 723 O O . ILE A 1 93 ? -6.081 2.831 -7.737 1.00 94.38 93 ILE A O 1
ATOM 727 N N . PHE A 1 94 ? -6.207 2.556 -5.518 1.00 93.75 94 PHE A N 1
ATOM 728 C CA . PHE A 1 94 ? -5.005 1.720 -5.444 1.00 93.75 94 PHE A CA 1
ATOM 729 C C . PHE A 1 94 ? -5.171 0.367 -6.143 1.00 93.75 94 PHE A C 1
ATOM 731 O O . PHE A 1 94 ? -4.227 -0.108 -6.775 1.00 93.75 94 PHE A O 1
ATOM 738 N N . SER A 1 95 ? -6.371 -0.216 -6.119 1.00 94.00 95 SER A N 1
ATOM 739 C CA . SER A 1 95 ? -6.671 -1.438 -6.875 1.00 94.00 95 SER A CA 1
ATOM 740 C C . SER A 1 95 ? -6.548 -1.211 -8.386 1.00 94.00 95 SER A C 1
ATOM 742 O O . SER A 1 95 ? -5.917 -2.004 -9.087 1.00 94.00 95 SER A O 1
ATOM 744 N N . LEU A 1 96 ? -7.083 -0.096 -8.898 1.00 95.50 96 LEU A N 1
ATOM 745 C CA . LEU A 1 96 ? -6.934 0.284 -10.307 1.00 95.50 96 LEU A CA 1
ATOM 746 C C . LEU A 1 96 ? -5.465 0.539 -10.666 1.00 95.50 96 LEU A C 1
ATOM 748 O O . LEU A 1 96 ? -4.988 0.078 -11.704 1.00 95.50 96 LEU A O 1
ATOM 752 N N . MET A 1 97 ? -4.724 1.219 -9.791 1.00 94.06 97 MET A N 1
ATOM 753 C CA . MET A 1 97 ? -3.294 1.460 -9.988 1.00 94.06 97 MET A CA 1
ATOM 754 C C . MET A 1 97 ? -2.487 0.160 -10.041 1.00 94.06 97 MET A C 1
ATOM 756 O O . MET A 1 97 ? -1.634 0.025 -10.918 1.00 94.06 97 MET A O 1
ATOM 760 N N . ALA A 1 98 ? -2.789 -0.826 -9.191 1.00 93.81 98 ALA A N 1
ATOM 761 C CA . ALA A 1 98 ? -2.139 -2.136 -9.219 1.00 93.81 98 ALA A CA 1
ATOM 762 C C . ALA A 1 98 ? -2.334 -2.855 -10.567 1.00 93.81 98 ALA A C 1
ATOM 764 O O . ALA A 1 98 ? -1.382 -3.414 -11.121 1.00 93.81 98 ALA A O 1
ATOM 765 N N . VAL A 1 99 ? -3.537 -2.781 -11.150 1.00 94.75 99 VAL A N 1
ATOM 766 C CA . VAL A 1 99 ? -3.813 -3.320 -12.495 1.00 94.75 99 VAL A CA 1
ATOM 767 C C . VAL A 1 99 ? -2.975 -2.600 -13.556 1.00 94.75 99 VAL A C 1
ATOM 769 O O . VAL A 1 99 ? -2.379 -3.249 -14.418 1.00 94.75 99 VAL A O 1
ATOM 772 N N . ILE A 1 100 ? -2.868 -1.271 -13.479 1.00 93.94 100 ILE A N 1
ATOM 773 C CA . ILE A 1 100 ? -2.040 -0.486 -14.406 1.00 93.94 100 ILE A CA 1
ATOM 774 C C . ILE A 1 100 ? -0.560 -0.881 -14.275 1.00 93.94 100 ILE A C 1
ATOM 776 O O . ILE A 1 100 ? 0.105 -1.087 -15.293 1.00 93.94 100 ILE A O 1
ATOM 780 N N . TYR A 1 101 ? -0.038 -1.044 -13.055 1.00 92.69 101 TYR A N 1
ATOM 781 C CA . TYR A 1 101 ? 1.341 -1.491 -12.826 1.00 92.69 101 TYR A CA 1
ATOM 782 C C . TYR A 1 101 ? 1.607 -2.866 -13.422 1.00 92.69 101 TYR A C 1
ATOM 784 O O . TYR A 1 101 ? 2.628 -3.062 -14.083 1.00 92.69 101 TYR A O 1
ATOM 792 N N . PHE A 1 102 ? 0.666 -3.796 -13.266 1.00 92.19 102 PHE A N 1
ATOM 793 C CA . PHE A 1 102 ? 0.757 -5.104 -13.896 1.00 92.19 102 PHE A CA 1
ATOM 794 C C . PHE A 1 102 ? 0.804 -5.002 -15.429 1.00 92.19 102 PHE A C 1
ATOM 796 O O . PHE A 1 102 ? 1.682 -5.592 -16.065 1.00 92.19 102 PHE A O 1
ATOM 803 N N . ILE A 1 103 ? -0.084 -4.212 -16.043 1.00 91.19 103 ILE A N 1
ATOM 804 C CA . ILE A 1 103 ? -0.108 -4.022 -17.501 1.00 91.19 103 ILE A CA 1
ATOM 805 C C . ILE A 1 103 ? 1.225 -3.441 -17.989 1.00 91.19 103 ILE A C 1
ATOM 807 O O . ILE A 1 103 ? 1.846 -4.002 -18.895 1.00 91.19 103 ILE A O 1
ATOM 811 N N . VAL A 1 104 ? 1.711 -2.367 -17.363 1.00 88.56 104 VAL A N 1
ATOM 812 C CA . VAL A 1 104 ? 2.982 -1.730 -17.742 1.00 88.56 104 VAL A CA 1
ATOM 813 C C . VAL A 1 104 ? 4.166 -2.677 -17.535 1.00 88.56 104 VAL A C 1
ATOM 815 O O . VAL A 1 104 ? 5.041 -2.756 -18.404 1.00 88.56 104 VAL A O 1
ATOM 818 N N . GLY A 1 105 ? 4.173 -3.446 -16.444 1.00 84.62 105 GLY A N 1
ATOM 819 C CA . GLY A 1 105 ? 5.173 -4.478 -16.181 1.00 84.62 105 GLY A CA 1
ATOM 820 C C . GLY A 1 105 ? 5.218 -5.525 -17.294 1.00 84.62 105 GLY A C 1
ATOM 821 O O . GLY A 1 105 ? 6.272 -5.751 -17.891 1.00 84.62 105 GLY A O 1
ATOM 822 N N . THR A 1 106 ? 4.068 -6.102 -17.662 1.00 83.88 106 THR A N 1
ATOM 823 C CA . THR A 1 106 ? 4.011 -7.132 -18.714 1.00 83.88 106 THR A CA 1
ATOM 824 C C . THR A 1 106 ? 4.383 -6.607 -20.100 1.00 83.88 106 THR A C 1
ATOM 826 O O . THR A 1 106 ? 5.073 -7.308 -20.844 1.00 83.88 106 THR A O 1
ATOM 829 N N . ILE A 1 107 ? 3.976 -5.385 -20.464 1.00 83.69 107 ILE A N 1
ATOM 830 C CA . ILE A 1 107 ? 4.354 -4.758 -21.742 1.00 83.69 107 ILE A CA 1
ATOM 831 C C . ILE A 1 107 ? 5.868 -4.540 -21.791 1.00 83.69 107 ILE A C 1
ATOM 833 O O . ILE A 1 107 ? 6.509 -4.866 -22.792 1.00 83.69 107 ILE A O 1
ATOM 837 N N . SER A 1 108 ? 6.451 -4.054 -20.695 1.00 77.75 108 SER A N 1
ATOM 838 C CA . SER A 1 108 ? 7.891 -3.803 -20.589 1.00 77.75 108 SER A CA 1
ATOM 839 C C . SER A 1 108 ? 8.698 -5.089 -20.763 1.00 77.75 108 SER A C 1
ATOM 841 O O . SER A 1 108 ? 9.650 -5.121 -21.546 1.00 77.75 108 SER A O 1
ATOM 843 N N . THR A 1 109 ? 8.272 -6.178 -20.119 1.00 78.88 109 THR A N 1
ATOM 844 C CA . THR A 1 109 ? 8.910 -7.493 -20.263 1.00 78.88 109 THR A CA 1
ATOM 845 C C . THR A 1 109 ? 8.717 -8.080 -21.669 1.00 78.88 109 THR A C 1
ATOM 847 O O . THR A 1 109 ? 9.660 -8.627 -22.246 1.00 78.88 109 THR A O 1
ATOM 850 N N . LYS A 1 110 ? 7.527 -7.941 -22.276 1.00 71.38 110 LYS A N 1
ATOM 851 C CA . LYS A 1 110 ? 7.256 -8.418 -23.649 1.00 71.38 110 LYS A CA 1
ATOM 852 C C . LYS A 1 110 ? 8.113 -7.701 -24.691 1.00 71.38 110 LYS A C 1
ATOM 854 O O . LYS A 1 110 ? 8.671 -8.353 -25.573 1.00 71.38 110 LYS A O 1
ATOM 859 N N . ASN A 1 111 ? 8.243 -6.380 -24.584 1.00 66.88 111 ASN A N 1
ATOM 860 C CA . ASN A 1 111 ? 9.056 -5.587 -25.506 1.00 66.88 111 ASN A CA 1
ATOM 861 C C . ASN A 1 111 ? 10.530 -5.996 -25.444 1.00 66.88 111 ASN A C 1
ATOM 863 O O . ASN A 1 111 ? 11.171 -6.128 -26.483 1.00 66.88 111 ASN A O 1
ATOM 867 N N . MET A 1 112 ? 11.041 -6.293 -24.249 1.00 63.47 112 MET A N 1
ATOM 868 C CA . MET A 1 112 ? 12.401 -6.797 -24.072 1.00 63.47 112 MET A CA 1
ATOM 869 C C . MET A 1 112 ? 12.610 -8.151 -24.772 1.00 63.47 112 MET A C 1
ATOM 871 O O . MET A 1 112 ? 13.570 -8.308 -25.522 1.00 63.47 112 MET A O 1
ATOM 875 N N . ARG A 1 113 ? 11.671 -9.099 -24.632 1.00 61.56 113 ARG A N 1
ATOM 876 C CA . ARG A 1 113 ? 11.739 -10.404 -25.320 1.00 61.56 113 ARG A CA 1
ATOM 877 C C . ARG A 1 113 ? 11.696 -10.270 -26.846 1.00 61.56 113 ARG A C 1
ATOM 879 O O . ARG A 1 113 ? 12.431 -10.959 -27.549 1.00 61.56 113 ARG A O 1
ATOM 886 N N . ASN A 1 114 ? 10.840 -9.390 -27.357 1.00 59.84 114 ASN A N 1
ATOM 887 C CA . ASN A 1 114 ? 10.675 -9.206 -28.797 1.00 59.84 114 ASN A CA 1
ATOM 888 C C . ASN A 1 114 ? 11.866 -8.479 -29.434 1.00 59.84 114 ASN A C 1
ATOM 890 O O . ASN A 1 114 ? 12.213 -8.796 -30.569 1.00 59.84 114 ASN A O 1
ATOM 894 N N . ASN A 1 115 ? 12.504 -7.547 -28.720 1.00 55.53 115 ASN A N 1
ATOM 895 C CA . ASN A 1 115 ? 13.659 -6.804 -29.227 1.00 55.53 115 ASN A CA 1
ATOM 896 C C . ASN A 1 115 ? 14.915 -7.677 -29.315 1.00 55.53 115 ASN A C 1
ATOM 898 O O . ASN A 1 115 ? 15.580 -7.636 -30.343 1.00 55.53 115 ASN A O 1
ATOM 902 N N . VAL A 1 116 ? 15.151 -8.567 -28.341 1.00 52.44 116 VAL A N 1
ATOM 903 C CA . VAL A 1 116 ? 16.225 -9.582 -28.420 1.00 52.44 116 VAL A CA 1
ATOM 904 C C . VAL A 1 116 ? 16.054 -10.496 -29.649 1.00 52.44 116 VAL A C 1
ATOM 906 O O . VAL A 1 116 ? 17.028 -10.948 -30.238 1.00 52.44 116 VAL A O 1
ATOM 909 N N . SER A 1 117 ? 14.815 -10.738 -30.096 1.00 48.56 117 SER A N 1
ATOM 910 C CA . SER A 1 117 ? 14.529 -11.500 -31.324 1.00 48.56 117 SER A CA 1
ATOM 911 C C . SER A 1 117 ? 14.554 -10.658 -32.610 1.00 48.56 117 SER A C 1
ATOM 913 O O . SER A 1 117 ? 14.610 -11.233 -33.700 1.00 48.56 117 SER A O 1
ATOM 915 N N . LYS A 1 118 ? 14.452 -9.325 -32.523 1.00 48.34 118 LYS A N 1
ATOM 916 C CA . LYS A 1 118 ? 14.283 -8.407 -33.668 1.00 48.34 118 LYS A CA 1
ATOM 917 C C . LYS A 1 118 ? 15.470 -7.478 -33.916 1.00 48.34 118 LYS A C 1
ATOM 919 O O . LYS A 1 118 ? 15.406 -6.698 -34.865 1.00 48.34 118 LYS A O 1
ATOM 924 N N . GLU A 1 119 ? 16.561 -7.634 -33.170 1.00 49.94 119 GLU A N 1
ATOM 925 C CA . GLU A 1 119 ? 17.848 -6.939 -33.359 1.00 49.94 119 GLU A CA 1
ATOM 926 C C . GLU A 1 119 ? 18.432 -7.088 -34.782 1.00 49.94 119 GLU A C 1
ATOM 928 O O . GLU A 1 119 ? 19.387 -6.422 -35.144 1.00 49.94 119 GLU A O 1
ATOM 933 N N . ARG A 1 120 ? 17.789 -7.884 -35.647 1.00 46.72 120 ARG A N 1
ATOM 934 C CA . ARG A 1 120 ? 18.157 -8.081 -37.047 1.00 46.72 120 ARG A CA 1
ATOM 935 C C . ARG A 1 120 ? 17.500 -7.165 -38.094 1.00 46.72 120 ARG A C 1
ATOM 937 O O . ARG A 1 120 ? 17.838 -7.347 -39.256 1.00 46.72 120 ARG A O 1
ATOM 944 N N . ARG A 1 121 ? 16.534 -6.264 -37.801 1.00 42.00 121 ARG A N 1
ATOM 945 C CA . ARG A 1 121 ? 15.767 -5.641 -38.923 1.00 42.00 121 ARG A CA 1
ATOM 946 C C . ARG A 1 121 ? 15.357 -4.159 -38.941 1.00 42.00 121 ARG A C 1
ATOM 948 O O . ARG A 1 121 ? 14.966 -3.728 -40.021 1.00 42.00 121 ARG A O 1
ATOM 955 N N . LEU A 1 122 ? 15.379 -3.352 -37.874 1.00 44.47 122 LEU A N 1
ATOM 956 C CA . LEU A 1 122 ? 14.684 -2.039 -37.928 1.00 44.47 122 LEU A CA 1
ATOM 957 C C . LEU A 1 122 ? 15.372 -0.899 -37.143 1.00 44.47 122 LEU A C 1
ATOM 959 O O . LEU A 1 122 ? 14.824 -0.393 -36.164 1.00 44.47 122 LEU A O 1
ATOM 963 N N . CYS A 1 123 ? 16.528 -0.424 -37.619 1.00 50.16 123 CYS A N 1
ATOM 964 C CA . CYS A 1 123 ? 17.284 0.682 -37.000 1.00 50.16 123 CYS A CA 1
ATOM 965 C C . CYS A 1 123 ? 16.671 2.091 -37.147 1.00 50.16 123 CYS A C 1
ATOM 967 O O . CYS A 1 123 ? 17.154 3.023 -36.512 1.00 50.16 123 CYS A O 1
ATOM 969 N N . VAL A 1 124 ? 15.598 2.297 -37.924 1.00 44.62 124 VAL A N 1
ATOM 970 C CA . VAL A 1 124 ? 15.087 3.668 -38.180 1.00 44.62 124 VAL A CA 1
ATOM 971 C C . VAL A 1 124 ? 13.715 3.946 -37.547 1.00 44.62 124 VAL A C 1
ATOM 973 O O . VAL A 1 124 ? 13.513 5.022 -36.992 1.00 44.62 124 VAL A O 1
ATOM 976 N N . HIS A 1 125 ? 12.791 2.975 -37.524 1.00 42.88 125 HIS A N 1
ATOM 977 C CA . HIS A 1 125 ? 11.469 3.135 -36.880 1.00 42.88 125 HIS A CA 1
ATOM 978 C C . HIS A 1 125 ? 11.422 2.679 -35.406 1.00 42.88 125 HIS A C 1
ATOM 980 O O . HIS A 1 125 ? 10.481 3.014 -34.690 1.00 42.88 125 HIS A O 1
ATOM 986 N N . GLY A 1 126 ? 12.437 1.952 -34.921 1.00 49.50 126 GLY A N 1
ATOM 987 C CA . GLY A 1 126 ? 12.548 1.551 -33.511 1.00 49.50 126 GLY A CA 1
ATOM 988 C C . GLY A 1 126 ? 12.955 2.686 -32.559 1.00 49.50 126 GLY A C 1
AT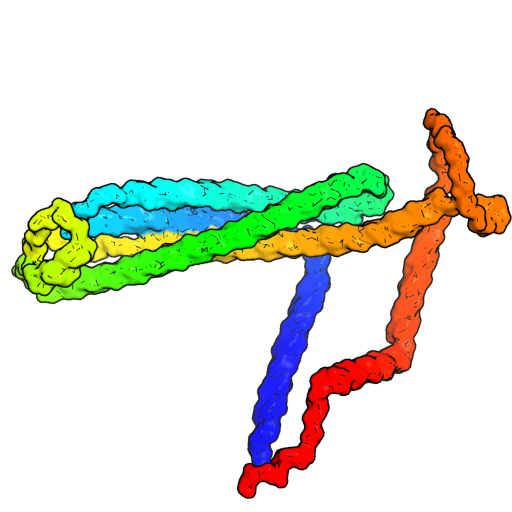OM 989 O O . GLY A 1 126 ? 12.650 2.619 -31.369 1.00 49.50 126 GLY A O 1
ATOM 990 N N . ARG A 1 127 ? 13.583 3.758 -33.073 1.00 51.72 127 ARG A N 1
ATOM 991 C CA . ARG A 1 127 ? 14.143 4.871 -32.277 1.00 51.72 127 ARG A CA 1
ATOM 992 C C . ARG A 1 127 ? 13.103 5.610 -31.438 1.00 51.72 127 ARG A C 1
ATOM 994 O O . ARG A 1 127 ? 13.311 5.827 -30.248 1.00 51.72 127 ARG A O 1
ATOM 1001 N N . THR A 1 128 ? 11.972 5.984 -32.034 1.00 51.69 128 THR A N 1
ATOM 1002 C CA . THR A 1 128 ? 10.933 6.758 -31.334 1.00 51.69 128 THR A CA 1
ATOM 1003 C C . THR A 1 128 ? 10.132 5.884 -30.380 1.00 51.69 128 THR A C 1
ATOM 1005 O O . THR A 1 128 ? 9.812 6.327 -29.282 1.00 51.69 128 THR A O 1
ATOM 1008 N N . PHE A 1 129 ? 9.857 4.631 -30.751 1.00 53.16 129 PHE A N 1
ATOM 1009 C CA . PHE A 1 129 ? 9.081 3.706 -29.929 1.00 53.16 129 PHE A CA 1
ATOM 1010 C C . PHE A 1 129 ? 9.845 3.262 -28.673 1.00 53.16 129 PHE A C 1
ATOM 1012 O O . PHE A 1 129 ? 9.291 3.304 -27.576 1.00 53.16 129 PHE A O 1
ATOM 1019 N N . VAL A 1 130 ? 11.127 2.896 -28.797 1.00 58.47 130 VAL A N 1
ATOM 1020 C CA . VAL A 1 130 ? 11.941 2.454 -27.649 1.00 58.47 130 VAL A CA 1
ATOM 1021 C C . VAL A 1 130 ? 12.206 3.613 -26.677 1.00 58.47 130 VAL A C 1
ATOM 1023 O O . VAL A 1 130 ? 12.053 3.433 -25.469 1.00 58.47 130 VAL A O 1
ATOM 1026 N N . ALA A 1 131 ? 12.490 4.822 -27.177 1.00 60.44 131 ALA A N 1
ATOM 1027 C CA . ALA A 1 131 ? 12.666 6.003 -26.328 1.00 60.44 131 ALA A CA 1
ATOM 1028 C C . ALA A 1 131 ? 11.368 6.415 -25.599 1.00 60.44 131 ALA A C 1
ATOM 1030 O O . ALA A 1 131 ? 11.401 6.695 -24.399 1.00 60.44 131 ALA A O 1
ATOM 1031 N N . ARG A 1 132 ? 10.203 6.391 -26.275 1.00 62.44 132 ARG A N 1
ATOM 1032 C CA . ARG A 1 132 ? 8.904 6.708 -25.639 1.00 62.44 132 ARG A CA 1
ATOM 1033 C C . ARG A 1 132 ? 8.547 5.726 -24.527 1.00 62.44 132 ARG A C 1
ATOM 1035 O O . ARG A 1 132 ? 8.040 6.141 -23.488 1.00 62.44 132 ARG A O 1
ATOM 1042 N N . ASN A 1 133 ? 8.825 4.441 -24.738 1.00 69.81 133 ASN A N 1
ATOM 1043 C CA . ASN A 1 133 ? 8.542 3.400 -23.753 1.00 69.81 133 ASN A CA 1
ATOM 1044 C C . ASN A 1 133 ? 9.448 3.511 -22.517 1.00 69.81 133 ASN A C 1
ATOM 1046 O O . ASN A 1 133 ? 8.973 3.279 -21.408 1.00 69.81 133 ASN A O 1
ATOM 1050 N N . CYS A 1 134 ? 10.705 3.938 -22.683 1.00 72.62 134 CYS A N 1
ATOM 1051 C CA . CYS A 1 134 ? 11.608 4.183 -21.557 1.00 72.62 134 CYS A CA 1
ATOM 1052 C C . CYS A 1 134 ? 11.129 5.349 -20.675 1.00 72.62 134 CYS A C 1
ATOM 1054 O O . CYS A 1 134 ? 11.141 5.232 -19.450 1.00 72.62 134 CYS A O 1
ATOM 1056 N N . ASN A 1 135 ? 10.662 6.450 -21.278 1.00 80.62 135 ASN A N 1
ATOM 1057 C CA . ASN A 1 135 ? 10.135 7.596 -20.527 1.00 80.62 135 ASN A CA 1
ATOM 1058 C C . ASN A 1 135 ? 8.868 7.227 -19.746 1.00 80.62 135 ASN A C 1
ATOM 1060 O O . ASN A 1 135 ? 8.757 7.555 -18.567 1.00 80.62 135 ASN A O 1
ATOM 1064 N N . LEU A 1 136 ? 7.938 6.496 -20.373 1.00 83.81 136 LEU A N 1
ATOM 1065 C CA . LEU A 1 136 ? 6.734 6.016 -19.693 1.00 83.81 136 LEU A CA 1
ATOM 1066 C C . LEU A 1 136 ? 7.087 5.090 -18.521 1.00 83.81 136 LEU A C 1
ATOM 1068 O O . LEU A 1 136 ? 6.535 5.239 -17.435 1.00 83.81 136 LEU A O 1
ATOM 1072 N N . LEU A 1 137 ? 8.034 4.167 -18.709 1.00 85.12 137 LEU A N 1
ATOM 1073 C CA . LEU A 1 137 ? 8.458 3.245 -17.657 1.00 85.12 137 LEU A CA 1
ATOM 1074 C C . LEU A 1 137 ? 9.136 3.967 -16.482 1.00 85.12 137 LEU A C 1
ATOM 1076 O O . LEU A 1 137 ? 8.878 3.621 -15.328 1.00 85.12 137 LEU A O 1
ATOM 1080 N N . ALA A 1 138 ? 9.951 4.990 -16.752 1.00 87.31 138 ALA A N 1
ATOM 1081 C CA . ALA A 1 138 ? 10.558 5.821 -15.715 1.00 87.31 138 ALA A CA 1
ATOM 1082 C C . ALA A 1 138 ? 9.495 6.577 -14.898 1.00 87.31 138 ALA A C 1
ATOM 1084 O O . ALA A 1 138 ? 9.520 6.530 -13.668 1.00 87.31 138 ALA A O 1
ATOM 1085 N N . ILE A 1 139 ? 8.513 7.194 -15.571 1.00 90.75 139 ILE A N 1
ATOM 1086 C CA . ILE A 1 139 ? 7.391 7.880 -14.910 1.00 90.75 139 ILE A CA 1
ATOM 1087 C C . ILE A 1 139 ? 6.605 6.894 -14.043 1.00 90.75 139 ILE A C 1
ATOM 1089 O O . ILE A 1 139 ? 6.378 7.157 -12.867 1.00 90.75 139 ILE A O 1
ATOM 1093 N N . MET A 1 140 ? 6.244 5.728 -14.582 1.00 91.06 140 MET A N 1
ATOM 1094 C CA . MET A 1 140 ? 5.480 4.719 -13.842 1.00 91.06 140 MET A CA 1
ATOM 1095 C C . MET A 1 140 ? 6.255 4.152 -12.649 1.00 91.06 140 MET A C 1
ATOM 1097 O O . MET A 1 140 ? 5.661 3.891 -11.603 1.00 91.06 140 MET A O 1
ATOM 1101 N N . THR A 1 141 ? 7.578 4.011 -12.763 1.00 91.19 141 THR A N 1
ATOM 1102 C CA . THR A 1 141 ? 8.447 3.635 -11.636 1.00 91.19 141 THR A CA 1
ATOM 1103 C C . THR A 1 141 ? 8.413 4.709 -10.544 1.00 91.19 141 THR A C 1
ATOM 1105 O O . THR A 1 141 ? 8.244 4.382 -9.370 1.00 91.19 141 THR A O 1
ATOM 1108 N N . GLY A 1 142 ? 8.485 5.990 -10.923 1.00 93.19 142 GLY A N 1
ATOM 1109 C CA . GLY A 1 142 ? 8.351 7.117 -9.997 1.00 93.19 142 GLY A CA 1
ATOM 1110 C C . GLY A 1 142 ? 6.983 7.173 -9.309 1.00 93.19 142 GLY A C 1
ATOM 1111 O O . GLY A 1 142 ? 6.911 7.330 -8.094 1.00 93.19 142 GLY A O 1
ATOM 1112 N N . VAL A 1 143 ? 5.893 6.956 -10.052 1.00 94.88 143 VAL A N 1
ATOM 1113 C CA . VAL A 1 143 ? 4.537 6.884 -9.480 1.00 94.88 143 VAL A CA 1
ATOM 1114 C C . VAL A 1 143 ? 4.423 5.715 -8.499 1.00 94.88 143 VAL A C 1
ATOM 1116 O O . VAL A 1 143 ? 3.883 5.888 -7.413 1.00 94.88 143 VAL A O 1
ATOM 1119 N N . THR A 1 144 ? 4.982 4.547 -8.831 1.00 94.00 144 THR A N 1
ATOM 1120 C CA . THR A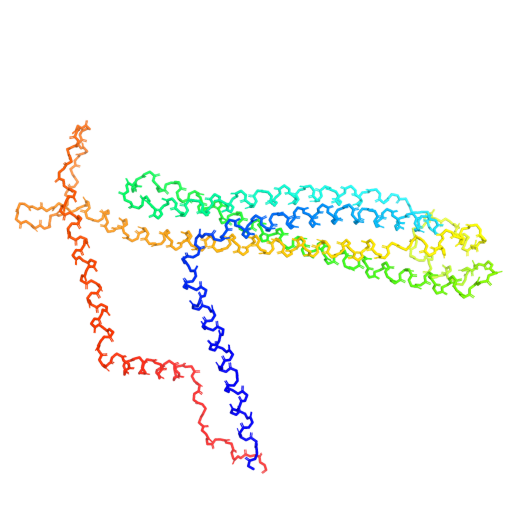 1 144 ? 4.987 3.374 -7.933 1.00 94.00 144 THR A CA 1
ATOM 1121 C C . THR A 1 144 ? 5.724 3.674 -6.626 1.00 94.00 144 THR A C 1
ATOM 1123 O O . THR A 1 144 ? 5.268 3.282 -5.555 1.00 94.00 144 THR A O 1
ATOM 1126 N N . TYR A 1 145 ? 6.833 4.415 -6.688 1.00 95.69 145 TYR A N 1
ATOM 1127 C CA . TYR A 1 145 ? 7.573 4.846 -5.501 1.00 95.69 145 TYR A CA 1
ATOM 1128 C C . TYR A 1 145 ? 6.732 5.752 -4.588 1.00 95.69 145 TYR A C 1
ATOM 1130 O O . TYR A 1 145 ? 6.666 5.526 -3.380 1.00 95.69 145 TYR A O 1
ATOM 1138 N N . ILE A 1 146 ? 6.026 6.731 -5.165 1.00 96.12 146 ILE A N 1
ATOM 1139 C CA . ILE A 1 146 ? 5.105 7.604 -4.421 1.00 96.12 146 ILE A CA 1
ATOM 1140 C C . ILE A 1 146 ? 3.984 6.774 -3.784 1.00 96.12 146 ILE A C 1
ATOM 1142 O O . ILE A 1 146 ? 3.679 6.951 -2.606 1.00 96.12 146 ILE A O 1
ATOM 1146 N N . SER A 1 147 ? 3.411 5.824 -4.524 1.00 94.88 147 SER A N 1
ATOM 1147 C CA . SER A 1 147 ? 2.373 4.930 -4.010 1.00 94.88 147 SER A CA 1
ATOM 1148 C C . SER A 1 147 ? 2.843 4.079 -2.836 1.00 94.88 147 SER A C 1
ATOM 1150 O O . SER A 1 147 ? 2.083 3.920 -1.886 1.00 94.88 147 SER A O 1
ATOM 1152 N N . VAL A 1 148 ? 4.087 3.589 -2.845 1.00 96.44 148 VAL A N 1
ATOM 1153 C CA . VAL A 1 148 ? 4.672 2.893 -1.686 1.00 96.44 148 VAL A CA 1
ATOM 1154 C C . VAL A 1 148 ? 4.734 3.824 -0.473 1.00 96.44 148 VAL A C 1
ATOM 1156 O O . VAL A 1 148 ? 4.286 3.435 0.599 1.00 96.44 148 VAL A O 1
ATOM 1159 N N . ILE A 1 149 ? 5.218 5.061 -0.627 1.00 96.81 149 ILE A N 1
ATOM 1160 C CA . ILE A 1 149 ? 5.305 6.029 0.484 1.00 96.81 149 ILE A CA 1
ATOM 1161 C C . ILE A 1 149 ? 3.923 6.353 1.064 1.00 96.81 149 ILE A C 1
ATOM 1163 O O . ILE A 1 149 ? 3.758 6.394 2.287 1.00 96.81 149 ILE A O 1
ATOM 1167 N N . LEU A 1 150 ? 2.929 6.567 0.198 1.00 96.06 150 LEU A N 1
ATOM 1168 C CA . LEU A 1 150 ? 1.547 6.809 0.613 1.00 96.06 150 LEU A CA 1
ATOM 1169 C C . LEU A 1 150 ? 0.975 5.601 1.362 1.00 96.06 150 LEU A C 1
ATOM 1171 O O . LEU A 1 150 ? 0.337 5.761 2.399 1.00 96.06 150 LEU A O 1
ATOM 1175 N N . TRP A 1 151 ? 1.247 4.387 0.886 1.00 96.75 151 TRP A N 1
ATOM 1176 C CA . TRP A 1 151 ? 0.756 3.172 1.528 1.00 96.75 151 TRP A CA 1
ATOM 1177 C C . TRP A 1 151 ? 1.452 2.878 2.863 1.00 96.75 151 TRP A C 1
ATOM 1179 O O . TRP A 1 151 ? 0.813 2.400 3.796 1.00 96.75 151 TRP A O 1
ATOM 1189 N N . VAL A 1 152 ? 2.735 3.230 3.002 1.00 97.44 152 VAL A N 1
ATOM 1190 C CA . VAL A 1 152 ? 3.444 3.212 4.294 1.00 97.44 152 VAL A CA 1
ATOM 1191 C C . VAL A 1 152 ? 2.777 4.159 5.292 1.00 97.44 152 VAL A C 1
ATOM 1193 O O . VAL A 1 152 ? 2.597 3.783 6.448 1.00 97.44 152 VAL A O 1
ATOM 1196 N N . HIS A 1 153 ? 2.365 5.357 4.861 1.00 96.12 153 HIS A N 1
ATOM 1197 C CA . HIS A 1 153 ? 1.620 6.278 5.727 1.00 96.12 153 HIS A CA 1
ATOM 1198 C C . HIS A 1 153 ? 0.282 5.686 6.170 1.00 96.12 153 HIS A C 1
ATOM 1200 O O . HIS A 1 153 ? -0.037 5.742 7.356 1.00 96.12 153 HIS A O 1
ATOM 1206 N N . ILE A 1 154 ? -0.472 5.077 5.248 1.00 95.12 154 ILE A N 1
ATOM 1207 C CA . ILE A 1 154 ? -1.731 4.393 5.579 1.00 95.12 154 ILE A CA 1
ATOM 1208 C C . ILE A 1 154 ? -1.471 3.299 6.620 1.00 95.12 154 ILE A C 1
ATOM 1210 O O . ILE A 1 154 ? -2.115 3.300 7.664 1.00 95.12 154 ILE A O 1
ATOM 1214 N N . PHE A 1 155 ? -0.476 2.438 6.391 1.00 96.69 155 PHE A N 1
ATOM 1215 C CA . PHE A 1 155 ? -0.109 1.368 7.320 1.00 96.69 155 PHE A CA 1
ATOM 1216 C C . PHE A 1 155 ? 0.303 1.886 8.710 1.00 96.69 155 PHE A C 1
ATOM 1218 O O . PHE A 1 155 ? -0.038 1.288 9.733 1.00 96.69 155 PHE A O 1
ATOM 1225 N N . ALA A 1 156 ? 1.022 3.008 8.772 1.00 97.31 156 ALA A N 1
ATOM 1226 C CA . ALA A 1 156 ? 1.401 3.630 10.036 1.00 97.31 156 ALA A CA 1
ATOM 1227 C C . ALA A 1 156 ? 0.169 4.138 10.801 1.00 97.31 156 ALA A C 1
ATOM 1229 O O . ALA A 1 156 ? 0.004 3.829 11.982 1.00 97.31 156 ALA A O 1
ATOM 1230 N N . VAL A 1 157 ? -0.733 4.856 10.124 1.00 93.88 157 VAL A N 1
ATOM 1231 C CA . VAL A 1 157 ? -1.975 5.370 10.723 1.00 93.88 157 VAL A CA 1
ATOM 1232 C C . VAL A 1 157 ? -2.878 4.226 11.193 1.00 93.88 157 VAL A C 1
ATOM 1234 O O . VAL A 1 157 ? -3.397 4.275 12.309 1.00 93.88 157 VAL A O 1
ATOM 1237 N N . THR A 1 158 ? -3.032 3.162 10.400 1.00 93.44 158 THR A N 1
ATOM 1238 C CA . THR A 1 158 ? -3.852 1.995 10.774 1.00 93.44 158 THR A CA 1
ATOM 1239 C C . THR A 1 158 ? -3.245 1.218 11.936 1.00 93.44 158 THR A C 1
ATOM 1241 O O . THR A 1 158 ? -3.976 0.731 12.801 1.00 93.44 158 THR A O 1
ATOM 1244 N N . SER A 1 159 ? -1.914 1.136 12.006 1.00 96.38 159 SER A N 1
ATOM 1245 C CA . SER A 1 159 ? -1.211 0.519 13.133 1.00 96.38 159 SER A CA 1
ATOM 1246 C C . SER A 1 159 ? -1.421 1.315 14.420 1.00 96.38 159 SER A C 1
ATOM 1248 O O . SER A 1 159 ? -1.738 0.727 15.453 1.00 96.38 159 SER A O 1
ATOM 1250 N N . ILE A 1 160 ? -1.337 2.650 14.360 1.00 95.62 160 ILE A N 1
ATOM 1251 C CA . ILE A 1 160 ? -1.644 3.522 15.504 1.00 95.62 160 ILE A CA 1
ATOM 1252 C C . ILE A 1 160 ? -3.100 3.327 15.944 1.00 95.62 160 ILE A C 1
ATOM 1254 O O . ILE A 1 160 ? -3.350 3.099 17.125 1.00 95.62 160 ILE A O 1
ATOM 1258 N N . ALA A 1 161 ? -4.053 3.337 15.008 1.00 91.50 161 ALA A N 1
ATOM 1259 C CA . ALA A 1 161 ? -5.465 3.101 15.313 1.00 91.50 161 ALA A CA 1
ATOM 1260 C C . ALA A 1 161 ? -5.700 1.730 15.973 1.00 91.50 161 ALA A C 1
ATOM 1262 O O . ALA A 1 161 ? -6.457 1.627 16.935 1.00 91.50 161 ALA A O 1
ATOM 1263 N N . THR A 1 162 ? -5.000 0.690 15.511 1.00 93.62 162 THR A N 1
ATOM 1264 C CA . THR A 1 162 ? -5.059 -0.657 16.099 1.00 93.62 162 THR A CA 1
ATOM 1265 C C . THR A 1 162 ? -4.559 -0.657 17.543 1.00 93.62 162 THR A C 1
ATOM 1267 O O . THR A 1 162 ? -5.211 -1.220 18.418 1.00 93.62 162 THR A O 1
ATOM 1270 N N . VAL A 1 163 ? -3.435 0.009 17.825 1.00 94.62 163 VAL A N 1
ATOM 1271 C CA . VAL A 1 163 ? -2.895 0.126 19.191 1.00 94.62 163 VAL A CA 1
ATOM 1272 C C . VAL A 1 163 ? -3.845 0.912 20.096 1.00 94.62 163 VAL A C 1
ATOM 1274 O O . VAL A 1 163 ? -4.101 0.491 21.222 1.00 94.62 163 VAL A O 1
ATOM 1277 N N . LEU A 1 164 ? -4.418 2.015 19.607 1.00 91.44 164 LEU A N 1
ATOM 1278 C CA . LEU A 1 164 ? -5.418 2.782 20.353 1.00 91.44 164 LEU A CA 1
ATOM 1279 C C . LEU A 1 164 ? -6.651 1.932 20.675 1.00 91.44 164 LEU A C 1
ATOM 1281 O O . LEU A 1 164 ? -7.131 1.968 21.807 1.00 91.44 164 LEU A O 1
ATOM 1285 N N . TYR A 1 165 ? -7.117 1.116 19.726 1.00 90.62 165 TYR A N 1
ATOM 1286 C CA . TYR A 1 165 ? -8.218 0.188 19.968 1.00 90.62 165 TYR A CA 1
ATOM 1287 C C . TYR A 1 165 ? -7.858 -0.876 21.013 1.00 90.62 165 TYR A C 1
ATOM 1289 O O . TYR A 1 165 ? -8.659 -1.145 21.903 1.00 90.62 165 TYR A O 1
ATOM 1297 N N . VAL A 1 166 ? -6.641 -1.436 20.973 1.00 90.50 166 VAL A N 1
ATOM 1298 C CA . VAL A 1 166 ? -6.146 -2.378 21.997 1.00 90.50 166 VAL A CA 1
ATOM 1299 C C . VAL A 1 166 ? -6.172 -1.745 23.389 1.00 90.50 166 VAL A C 1
ATOM 1301 O O . VAL A 1 166 ? -6.631 -2.372 24.347 1.00 90.50 166 VAL A O 1
ATOM 1304 N N . ILE A 1 167 ? -5.705 -0.501 23.516 1.00 90.62 167 ILE A N 1
ATOM 1305 C CA . ILE A 1 167 ? -5.729 0.233 24.786 1.00 90.62 167 ILE A CA 1
ATOM 1306 C C . ILE A 1 167 ? -7.178 0.444 25.239 1.00 90.62 167 ILE A C 1
ATOM 1308 O O . ILE A 1 167 ? -7.503 0.162 26.392 1.00 90.62 167 ILE A O 1
ATOM 1312 N N . PHE A 1 168 ? -8.054 0.872 24.328 1.00 86.75 168 PHE A N 1
ATOM 1313 C CA . PHE A 1 168 ? -9.471 1.103 24.600 1.00 86.75 168 PHE A CA 1
ATOM 1314 C C . PHE A 1 168 ? -10.190 -0.166 25.079 1.00 86.75 168 PHE A C 1
ATOM 1316 O O . PHE A 1 168 ? -10.814 -0.152 26.143 1.00 86.75 168 PHE A O 1
ATOM 1323 N N . ILE A 1 169 ? -10.070 -1.284 24.354 1.00 86.06 169 ILE A N 1
ATOM 1324 C CA . ILE A 1 169 ? -10.739 -2.540 24.722 1.00 86.06 169 ILE A CA 1
ATOM 1325 C C . ILE A 1 169 ? -10.172 -3.122 26.024 1.00 86.06 169 ILE A C 1
ATOM 1327 O O . ILE A 1 169 ? -10.907 -3.662 26.849 1.00 86.06 169 ILE A O 1
ATOM 1331 N N . THR A 1 170 ? -8.868 -2.959 26.269 1.00 84.50 170 THR A N 1
ATOM 1332 C CA . THR A 1 170 ? -8.243 -3.406 27.521 1.00 84.50 170 THR A CA 1
ATOM 1333 C C . THR A 1 170 ? -8.743 -2.580 28.704 1.00 84.50 170 THR A C 1
ATOM 1335 O O . THR A 1 170 ? -9.110 -3.147 29.732 1.00 84.50 170 THR A O 1
ATOM 1338 N N . ALA A 1 171 ? -8.801 -1.253 28.567 1.00 82.62 171 ALA A N 1
ATOM 1339 C CA . ALA A 1 171 ? -9.293 -0.364 29.615 1.00 82.62 171 ALA A CA 1
ATOM 1340 C C . ALA A 1 171 ? -10.770 -0.635 29.940 1.00 82.62 171 ALA A C 1
ATOM 1342 O O . ALA A 1 171 ? -11.122 -0.806 31.107 1.00 82.62 171 ALA A O 1
ATOM 1343 N N . THR A 1 172 ? -11.616 -0.750 28.915 1.00 78.00 172 THR A N 1
ATOM 1344 C CA . THR A 1 172 ? -13.049 -1.045 29.079 1.00 78.00 172 THR A CA 1
ATOM 1345 C C . THR A 1 172 ? -13.275 -2.408 29.729 1.00 78.00 172 THR A C 1
ATOM 1347 O O . THR A 1 172 ? -14.001 -2.485 30.716 1.00 78.00 172 THR A O 1
ATOM 1350 N N . THR A 1 173 ? -12.571 -3.459 29.297 1.00 79.00 173 THR A N 1
ATOM 1351 C CA . THR A 1 173 ? -12.675 -4.798 29.909 1.00 79.00 173 THR A CA 1
ATOM 1352 C C . THR A 1 173 ? -12.281 -4.786 31.391 1.00 79.00 173 THR A C 1
ATOM 1354 O O . THR A 1 173 ? -12.958 -5.390 32.223 1.00 79.00 173 THR A O 1
ATOM 1357 N N . LYS A 1 174 ? -11.203 -4.077 31.757 1.00 78.62 174 LYS A N 1
ATOM 1358 C CA . LYS A 1 174 ? -10.769 -3.955 33.161 1.00 78.62 174 LYS A CA 1
ATOM 1359 C C . LYS A 1 174 ? -11.805 -3.236 34.018 1.00 78.62 174 LYS A C 1
ATOM 1361 O O . LYS A 1 174 ? -12.060 -3.666 35.138 1.00 78.62 174 LYS A O 1
ATOM 1366 N N . VAL A 1 175 ? -12.418 -2.181 33.486 1.00 75.06 175 VAL A N 1
ATOM 1367 C CA . VAL A 1 175 ? -13.503 -1.462 34.159 1.00 75.06 175 VAL A CA 1
ATOM 1368 C C . VAL A 1 175 ? -14.742 -2.354 34.306 1.00 75.06 175 VAL A C 1
ATOM 1370 O O . VAL A 1 175 ? -15.310 -2.422 35.391 1.00 75.06 175 VAL A O 1
ATOM 1373 N N . CYS A 1 176 ? -15.120 -3.107 33.271 1.00 74.25 176 CYS A N 1
ATOM 1374 C CA . CYS A 1 176 ? -16.257 -4.029 33.321 1.00 74.25 176 CYS A CA 1
ATOM 1375 C C . CYS A 1 176 ? -16.125 -5.080 34.436 1.00 74.25 176 CYS A C 1
ATOM 1377 O O . CYS A 1 176 ? -17.117 -5.345 35.115 1.00 74.25 176 CYS A O 1
ATOM 1379 N N . LEU A 1 177 ? -14.920 -5.628 34.647 1.00 73.00 177 LEU A N 1
ATOM 1380 C CA . LEU A 1 177 ? -14.622 -6.607 35.704 1.00 73.00 177 LEU A CA 1
ATOM 1381 C C . LEU A 1 177 ? -14.616 -6.000 37.115 1.00 73.00 177 LEU A C 1
ATOM 1383 O O . LEU A 1 177 ? -14.942 -6.681 38.081 1.00 73.00 177 LEU A O 1
ATOM 1387 N N . LEU A 1 178 ? -14.225 -4.729 37.257 1.00 70.94 178 LEU A N 1
ATOM 1388 C CA . LEU A 1 178 ? -14.109 -4.084 38.570 1.00 70.94 178 LEU A CA 1
ATOM 1389 C C . LEU A 1 178 ? -15.474 -3.739 39.1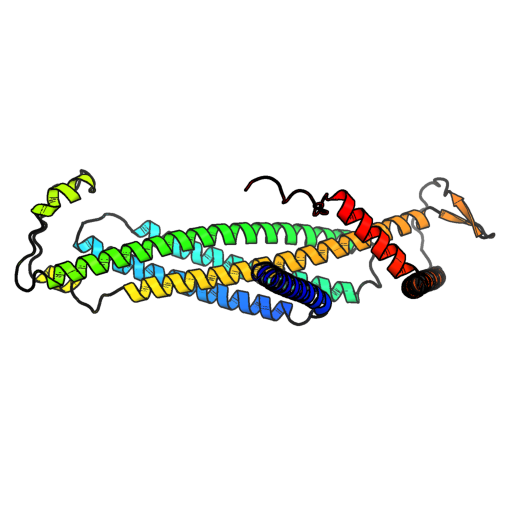92 1.00 70.94 178 LEU A C 1
ATOM 1391 O O . LEU A 1 178 ? -15.588 -3.639 40.411 1.00 70.94 178 LEU A O 1
ATOM 1395 N N . PHE A 1 179 ? -16.498 -3.537 38.358 1.00 66.56 179 PHE A N 1
ATOM 1396 C CA . PHE A 1 179 ? -17.819 -3.046 38.762 1.00 66.56 179 PHE A CA 1
ATOM 1397 C C . PHE A 1 179 ? -18.940 -4.079 38.565 1.00 66.56 179 PHE A C 1
ATOM 1399 O O . PHE A 1 179 ? -20.076 -3.721 38.244 1.00 66.56 179 PHE A O 1
ATOM 1406 N N . ASP A 1 180 ? -18.647 -5.365 38.771 1.00 58.19 180 ASP A N 1
ATOM 1407 C CA . ASP A 1 180 ? -19.658 -6.425 38.718 1.00 58.19 180 ASP A CA 1
ATOM 1408 C C . ASP A 1 180 ? -20.792 -6.187 39.734 1.00 58.19 180 ASP A C 1
ATOM 1410 O O . ASP A 1 180 ? -20.635 -6.368 40.940 1.00 58.19 180 ASP A O 1
ATOM 1414 N N . GLY A 1 181 ? -21.947 -5.735 39.226 1.00 57.22 181 GLY A N 1
ATOM 1415 C CA . GLY A 1 181 ? -23.189 -5.558 39.987 1.00 57.22 181 GLY A CA 1
ATOM 1416 C C . GLY A 1 181 ? -23.468 -4.153 40.539 1.00 57.22 181 GLY A C 1
ATOM 1417 O O . GLY A 1 181 ? -24.444 -3.988 41.266 1.00 57.22 181 GLY A O 1
ATOM 1418 N N . LYS A 1 182 ? -22.664 -3.128 40.217 1.00 60.53 182 LYS A N 1
ATOM 1419 C CA . LYS A 1 182 ? -22.921 -1.730 40.632 1.00 60.53 182 LYS A CA 1
ATOM 1420 C C . LYS A 1 182 ? -22.907 -0.789 39.425 1.00 60.53 182 LYS A C 1
ATOM 1422 O O . LYS A 1 182 ? -22.091 -0.967 38.526 1.00 60.53 182 LYS A O 1
ATOM 1427 N N . CYS A 1 183 ? -23.789 0.219 39.401 1.00 62.62 183 CYS A N 1
ATOM 1428 C CA . CYS A 1 183 ? -23.728 1.263 38.372 1.00 62.62 183 CYS A CA 1
ATOM 1429 C C . CYS A 1 183 ? -22.367 1.968 38.432 1.00 62.62 183 CYS A C 1
ATOM 1431 O O . CYS A 1 183 ? -21.881 2.315 39.513 1.00 62.62 183 CYS A O 1
ATOM 1433 N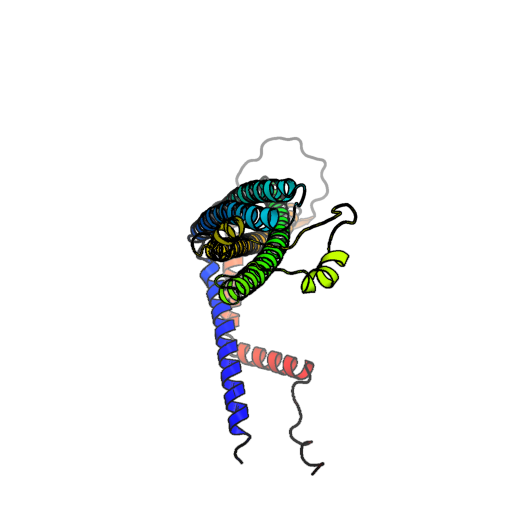 N . ILE A 1 184 ? -21.748 2.154 37.268 1.00 60.28 184 ILE A N 1
ATOM 1434 C CA . ILE A 1 184 ? -20.442 2.799 37.167 1.00 60.28 184 ILE A CA 1
ATOM 1435 C C . ILE A 1 184 ? -20.689 4.301 37.118 1.00 60.28 184 ILE A C 1
ATOM 1437 O O . ILE A 1 184 ? -21.169 4.808 36.106 1.00 60.28 184 ILE A O 1
ATOM 1441 N N . ASN A 1 185 ? -20.379 4.993 38.214 1.00 59.06 185 ASN A N 1
ATOM 1442 C CA . ASN A 1 185 ? -20.404 6.451 38.276 1.00 59.06 185 ASN A CA 1
ATOM 1443 C C . ASN A 1 185 ? -18.988 6.971 38.009 1.00 59.06 185 ASN A C 1
ATOM 1445 O O . ASN A 1 185 ? -18.133 6.941 38.896 1.00 59.06 185 ASN A O 1
ATOM 1449 N N . PHE A 1 186 ? -18.728 7.479 36.804 1.00 61.62 186 PHE A N 1
ATOM 1450 C CA . PHE A 1 186 ? -17.453 8.135 36.485 1.00 61.62 186 PHE A CA 1
ATOM 1451 C C . PHE A 1 186 ? -17.447 9.634 36.833 1.00 61.62 186 PHE A C 1
ATOM 1453 O O . PHE A 1 186 ? -16.715 10.399 36.205 1.00 61.62 186 PHE A O 1
ATOM 1460 N N . SER A 1 187 ? -18.194 10.088 37.848 1.00 59.69 187 SER A N 1
ATOM 1461 C CA . SER A 1 187 ? -18.116 11.496 38.298 1.00 59.69 187 SER A CA 1
ATOM 1462 C C . SER A 1 187 ? -16.690 11.925 38.665 1.00 59.69 187 SER A C 1
ATOM 1464 O O . SER A 1 187 ? -16.328 13.083 38.503 1.00 59.69 187 SER A O 1
ATOM 1466 N N . ASN A 1 188 ? -15.830 10.986 39.070 1.00 56.06 188 ASN A N 1
ATOM 1467 C CA . ASN A 1 188 ? -14.419 11.268 39.358 1.00 56.06 188 ASN A CA 1
ATOM 1468 C C . ASN A 1 188 ? -13.565 11.469 38.087 1.00 56.06 188 ASN A C 1
ATOM 1470 O O . ASN A 1 188 ? -12.463 12.005 38.170 1.00 56.06 188 ASN A O 1
ATOM 1474 N N . LEU A 1 189 ? -14.053 11.032 36.920 1.00 57.38 189 LEU A N 1
ATOM 1475 C CA . LEU A 1 189 ? -13.393 11.158 35.614 1.00 57.38 189 LEU A CA 1
ATOM 1476 C C . LEU A 1 189 ? -13.923 12.353 34.798 1.00 57.38 189 LEU A C 1
ATOM 1478 O O . LEU A 1 189 ? -13.274 12.767 33.839 1.00 57.38 189 LEU A O 1
ATOM 1482 N N . GLU A 1 190 ? -15.052 12.954 35.202 1.00 58.31 190 GLU A N 1
ATOM 1483 C CA . GLU A 1 190 ? -15.570 14.211 34.640 1.00 58.31 190 GLU A CA 1
ATOM 1484 C C . GLU A 1 190 ? -14.511 15.317 34.489 1.00 58.31 190 GLU A C 1
ATOM 1486 O O . GLU A 1 190 ? -14.455 15.905 33.407 1.00 58.31 190 GLU A O 1
ATOM 1491 N N . PRO A 1 191 ? -13.660 15.628 35.492 1.00 58.44 191 PRO A N 1
ATOM 1492 C CA . PRO A 1 191 ? -12.668 16.695 35.344 1.00 58.44 191 PRO A CA 1
ATOM 1493 C C . PRO A 1 191 ? -11.564 16.366 34.327 1.00 58.44 191 PRO A C 1
ATOM 1495 O O . PRO A 1 191 ? -10.945 17.285 33.800 1.00 58.44 191 PRO A O 1
ATOM 1498 N N . LEU A 1 192 ? -11.328 15.083 34.021 1.00 57.12 192 LEU A N 1
ATOM 1499 C CA . LEU A 1 192 ? -10.336 14.645 33.032 1.00 57.12 192 LEU A CA 1
ATOM 1500 C C . LEU A 1 192 ? -10.915 14.612 31.606 1.00 57.12 192 LEU A C 1
ATOM 1502 O O . LEU A 1 192 ? -10.200 14.871 30.643 1.00 57.12 192 LEU A O 1
ATOM 1506 N N . ILE A 1 193 ? -12.212 14.315 31.474 1.00 61.44 193 ILE A N 1
ATOM 1507 C CA . ILE A 1 193 ? -12.912 14.197 30.186 1.00 61.44 193 ILE A CA 1
ATOM 1508 C C . ILE A 1 193 ? -13.411 15.557 29.681 1.00 61.44 193 ILE A C 1
ATOM 1510 O O . ILE A 1 193 ? -13.298 15.833 28.491 1.00 61.44 193 ILE A O 1
ATOM 1514 N N . LYS A 1 194 ? -13.902 16.441 30.563 1.00 62.56 194 LYS A N 1
ATOM 1515 C CA . LYS A 1 194 ? -14.391 17.787 30.198 1.00 62.56 194 LYS A CA 1
ATOM 1516 C C . LYS A 1 194 ? -13.438 18.611 29.313 1.00 62.56 194 LYS A C 1
ATOM 1518 O O . LYS A 1 194 ? -13.937 19.190 28.355 1.00 62.56 194 LYS A O 1
ATOM 1523 N N . PRO A 1 195 ? -12.111 18.668 29.550 1.00 61.75 195 PRO A N 1
ATOM 1524 C CA . PRO A 1 195 ? -11.208 19.419 28.672 1.00 61.75 195 PRO A CA 1
ATOM 1525 C C . PRO A 1 195 ? -10.981 18.768 27.297 1.00 61.75 195 PRO A C 1
ATOM 1527 O O . PRO A 1 195 ? -10.470 19.430 26.399 1.00 61.75 195 PRO A O 1
ATOM 1530 N N . LEU A 1 196 ? -11.334 17.490 27.122 1.00 57.22 196 LEU A N 1
ATOM 1531 C CA . LEU A 1 196 ? -11.172 16.753 25.865 1.00 57.22 196 LEU A CA 1
ATOM 1532 C C . LEU A 1 196 ? -12.415 16.820 24.963 1.00 57.22 196 LEU A C 1
ATOM 1534 O O . LEU A 1 196 ? -12.368 16.348 23.827 1.00 57.22 196 LEU A O 1
ATOM 1538 N N . LEU A 1 197 ? -13.527 17.364 25.467 1.00 61.16 197 LEU A N 1
ATOM 1539 C CA . LEU A 1 197 ? -14.805 17.406 24.766 1.00 61.16 197 LEU A CA 1
ATOM 1540 C C . LEU A 1 197 ? -15.089 18.778 24.143 1.00 61.16 197 LEU A C 1
ATOM 1542 O O . LEU A 1 197 ? -14.678 19.804 24.688 1.00 61.16 197 LEU A O 1
ATOM 1546 N N . PRO A 1 198 ? -15.835 18.817 23.024 1.00 57.56 198 PRO A N 1
ATOM 1547 C CA . PRO A 1 198 ? -16.321 20.065 22.454 1.00 57.56 198 PRO A CA 1
ATOM 1548 C C . PRO A 1 198 ? -17.199 20.832 23.462 1.00 57.56 198 PRO A C 1
ATOM 1550 O O . PRO A 1 198 ? -17.973 20.203 24.189 1.00 57.56 198 PRO A O 1
ATOM 1553 N N . PRO A 1 199 ? -17.155 22.179 23.476 1.00 56.00 199 PRO A N 1
ATOM 1554 C CA . PRO A 1 199 ? -17.901 23.018 24.425 1.00 56.00 199 PRO A CA 1
ATOM 1555 C C . PRO A 1 199 ? -19.434 22.910 24.307 1.00 56.00 199 PRO A C 1
ATOM 1557 O O . PRO A 1 199 ? -20.156 23.443 25.144 1.00 56.00 199 PRO A O 1
ATOM 1560 N N . GLU A 1 200 ? -19.936 22.225 23.280 1.00 55.78 200 GLU A N 1
ATOM 1561 C CA . GLU A 1 200 ? -21.356 22.115 22.938 1.00 55.78 200 GLU A CA 1
ATOM 1562 C C . GLU A 1 200 ? -22.076 20.929 23.602 1.00 55.78 200 GLU A C 1
ATOM 1564 O O . GLU A 1 200 ? -23.289 20.813 23.453 1.00 55.78 200 GLU A O 1
ATOM 1569 N N . VAL A 1 201 ? -21.381 20.052 24.341 1.00 56.19 201 VAL A N 1
ATOM 1570 C CA . VAL A 1 201 ? -21.998 18.877 24.992 1.00 56.19 201 VAL A CA 1
ATOM 1571 C C . VAL A 1 201 ? -22.237 19.177 26.481 1.00 56.19 201 VAL A C 1
ATOM 1573 O O . VAL A 1 201 ? -21.318 19.003 27.283 1.00 56.19 201 VAL A O 1
ATOM 1576 N N . PRO A 1 202 ? -23.433 19.644 26.907 1.00 46.50 202 PRO A N 1
ATOM 1577 C CA . PRO A 1 202 ? -23.527 20.388 28.161 1.00 46.50 202 PRO A CA 1
ATOM 1578 C C . PRO A 1 202 ? -23.582 19.507 29.406 1.00 46.50 202 PRO A C 1
ATOM 1580 O O . PRO A 1 202 ? -23.265 19.998 30.476 1.00 46.50 202 PRO A O 1
ATOM 1583 N N . ASN A 1 203 ? -23.967 18.233 29.315 1.00 47.81 203 ASN A N 1
ATOM 1584 C CA . ASN A 1 203 ? -24.059 17.342 30.474 1.00 47.81 203 ASN A CA 1
ATOM 1585 C C . ASN A 1 203 ? -24.009 15.882 30.011 1.00 47.81 203 ASN A C 1
ATOM 1587 O O . ASN A 1 203 ? -25.021 15.337 29.573 1.00 47.81 203 ASN A O 1
ATOM 1591 N N . ILE A 1 204 ? -22.849 15.234 30.115 1.00 53.06 204 ILE A N 1
ATOM 1592 C CA . ILE A 1 204 ? -22.780 13.774 30.005 1.00 53.06 204 ILE A CA 1
ATOM 1593 C C . ILE A 1 204 ? -22.949 13.228 31.416 1.00 53.06 204 ILE A C 1
ATOM 1595 O O . ILE A 1 204 ? -22.059 13.369 32.249 1.00 53.06 204 ILE A O 1
ATOM 1599 N N . SER A 1 205 ? -24.092 12.618 31.712 1.00 49.91 205 SER A N 1
ATOM 1600 C CA . SER A 1 205 ? -24.229 11.822 32.927 1.00 49.91 205 SER A CA 1
ATOM 1601 C C . SER A 1 205 ? -23.450 10.521 32.729 1.00 49.91 205 SER A C 1
ATOM 1603 O O . SER A 1 205 ? -23.966 9.589 32.115 1.00 49.91 205 SER A O 1
ATOM 1605 N N . LEU A 1 206 ? -22.211 10.437 33.227 1.00 56.69 206 LEU A N 1
ATOM 1606 C CA . LEU A 1 206 ? -21.409 9.206 33.176 1.00 56.69 206 LEU A CA 1
ATOM 1607 C C . LEU A 1 206 ? -21.855 8.171 34.233 1.00 56.69 206 LEU A C 1
ATOM 1609 O O . LEU A 1 206 ? -21.021 7.554 34.898 1.00 56.69 206 LEU A O 1
ATOM 1613 N N . ASN A 1 207 ? -23.167 8.000 34.399 1.00 55.62 207 ASN A N 1
ATOM 1614 C CA . ASN A 1 207 ? -23.753 6.961 35.236 1.00 55.62 207 ASN A CA 1
ATOM 1615 C C . ASN A 1 207 ? -24.262 5.857 34.308 1.00 55.62 207 ASN A C 1
ATOM 1617 O O . ASN A 1 207 ? -25.346 5.960 33.733 1.00 55.62 207 ASN A O 1
ATOM 1621 N N . PHE A 1 208 ? -23.459 4.811 34.127 1.00 59.81 208 PHE A N 1
ATOM 1622 C CA . PHE A 1 208 ? -23.829 3.669 33.294 1.00 59.81 208 PHE A CA 1
ATOM 1623 C C . PHE A 1 208 ? -24.520 2.619 34.169 1.00 59.81 208 PHE A C 1
ATOM 1625 O O . PHE A 1 208 ? -23.869 1.943 34.970 1.00 59.81 208 PHE A O 1
ATOM 1632 N N . CYS A 1 209 ? -25.841 2.491 34.032 1.00 58.81 209 CYS A N 1
ATOM 1633 C CA . CYS A 1 209 ? -26.617 1.409 34.640 1.00 58.81 209 CYS A CA 1
ATOM 1634 C C . CYS A 1 209 ? -26.989 0.325 33.603 1.00 58.81 209 CYS A C 1
ATOM 1636 O O . CYS A 1 209 ? -26.975 0.553 32.392 1.00 58.81 209 CYS A O 1
ATOM 1638 N N . GLU A 1 210 ? -27.280 -0.863 34.138 1.00 56.38 210 GLU A N 1
ATOM 1639 C CA . GLU A 1 210 ? -27.452 -2.215 33.568 1.00 56.38 210 GLU A CA 1
ATOM 1640 C C . GLU A 1 210 ? -27.637 -2.385 32.041 1.00 56.38 210 GLU A C 1
ATOM 1642 O O . GLU A 1 210 ? -26.914 -3.181 31.443 1.00 56.38 210 GLU A O 1
ATOM 1647 N N . ALA A 1 211 ? -28.527 -1.633 31.381 1.00 58.09 211 ALA A N 1
ATOM 1648 C CA . ALA A 1 211 ? -28.845 -1.822 29.959 1.00 58.09 211 ALA A CA 1
ATOM 1649 C C . ALA A 1 211 ? -27.699 -1.442 28.997 1.00 58.09 211 ALA A C 1
ATOM 1651 O O . ALA A 1 211 ? -27.421 -2.183 28.058 1.00 58.09 211 ALA A O 1
ATOM 1652 N N . LYS A 1 212 ? -26.981 -0.335 29.249 1.00 57.69 212 LYS A N 1
ATOM 1653 C CA . LYS A 1 212 ? -25.845 0.099 28.400 1.00 57.69 212 LYS A CA 1
ATOM 1654 C C . LYS A 1 212 ? -24.539 -0.638 28.712 1.00 57.69 212 LYS A C 1
ATOM 1656 O O . LYS A 1 212 ? -23.631 -0.682 27.887 1.00 57.69 212 LYS A O 1
ATOM 1661 N N . ARG A 1 213 ? -24.438 -1.240 29.904 1.00 58.09 213 ARG A N 1
ATOM 1662 C CA . ARG A 1 213 ? -23.282 -2.055 30.318 1.00 58.09 213 ARG A CA 1
ATOM 1663 C C . ARG A 1 213 ? -23.200 -3.345 29.505 1.00 58.09 213 ARG A C 1
ATOM 1665 O O . ARG A 1 213 ? -22.100 -3.778 29.180 1.00 58.09 213 ARG A O 1
ATOM 1672 N N . LEU A 1 214 ? -24.346 -3.951 29.194 1.00 57.03 214 LEU A N 1
ATOM 1673 C CA . LEU A 1 214 ? -24.390 -5.237 28.504 1.00 57.03 214 LEU A CA 1
ATOM 1674 C C . LEU A 1 214 ? -23.796 -5.145 27.092 1.00 57.03 214 LEU A C 1
ATOM 1676 O O . LEU A 1 214 ? -23.063 -6.039 26.698 1.00 57.03 214 LEU A O 1
ATOM 1680 N N . GLU A 1 215 ? -24.039 -4.049 26.374 1.00 60.28 215 GLU A N 1
ATOM 1681 C CA . GLU A 1 215 ? -23.547 -3.861 25.002 1.00 60.28 215 GLU A CA 1
ATOM 1682 C C . GLU A 1 215 ? -22.046 -3.523 24.947 1.00 60.28 215 GLU A C 1
ATOM 1684 O O . GLU A 1 215 ? -21.339 -3.977 24.052 1.00 60.28 215 GLU A O 1
ATOM 1689 N N . LEU A 1 216 ? -21.525 -2.803 25.950 1.00 62.81 216 LEU A N 1
ATOM 1690 C CA . LEU A 1 216 ? -20.100 -2.461 26.042 1.00 62.81 216 LEU A CA 1
ATOM 1691 C C . LEU A 1 216 ? -19.226 -3.586 26.616 1.00 62.81 216 LEU A C 1
ATOM 1693 O O . LEU A 1 216 ? -18.059 -3.713 26.251 1.00 62.81 216 LEU A O 1
ATOM 1697 N N . CYS A 1 217 ? -19.772 -4.368 27.549 1.00 66.38 217 CYS A N 1
ATOM 1698 C CA . CYS A 1 217 ? -19.053 -5.433 28.248 1.00 66.38 217 CYS A CA 1
ATOM 1699 C C . CYS A 1 217 ? -19.322 -6.826 27.656 1.00 66.38 217 CYS A C 1
ATOM 1701 O O . CYS A 1 217 ? -18.812 -7.812 28.191 1.00 66.38 217 CYS A O 1
ATOM 1703 N N . GLN A 1 218 ? -20.118 -6.942 26.585 1.00 65.88 218 GLN A N 1
ATOM 1704 C CA . GLN A 1 218 ? -20.332 -8.222 25.916 1.00 65.88 218 GLN A CA 1
ATOM 1705 C C . GLN A 1 218 ? -19.060 -8.652 25.161 1.00 65.88 218 GLN A C 1
ATOM 1707 O O . GLN A 1 218 ? -18.629 -7.963 24.234 1.00 65.88 218 GLN A O 1
ATOM 1712 N N . PRO A 1 219 ? -18.465 -9.812 25.500 1.00 56.00 219 PRO A N 1
ATOM 1713 C CA . PRO A 1 219 ? -17.243 -10.300 24.856 1.00 56.00 219 PRO A CA 1
ATOM 1714 C C . PRO A 1 219 ? -17.426 -10.621 23.363 1.00 56.00 219 PRO A C 1
ATOM 1716 O O . PRO A 1 219 ? -16.444 -10.642 22.621 1.00 56.00 219 PRO A O 1
ATOM 1719 N N . ASP A 1 220 ? -18.669 -10.817 22.912 1.00 55.59 220 ASP A N 1
ATOM 1720 C CA . ASP A 1 220 ? -19.016 -11.130 21.519 1.00 55.59 220 ASP A CA 1
ATOM 1721 C C . ASP A 1 220 ? -18.839 -9.950 20.544 1.00 55.59 220 ASP A C 1
ATOM 1723 O O . ASP A 1 220 ? -18.843 -10.147 19.331 1.00 55.59 220 ASP A O 1
ATOM 1727 N N . GLN A 1 221 ? -18.631 -8.723 21.040 1.00 63.94 221 GLN A N 1
ATOM 1728 C CA . GLN A 1 221 ? -18.363 -7.546 20.199 1.00 63.94 221 GLN A CA 1
ATOM 1729 C C . GLN A 1 221 ? -16.883 -7.137 20.160 1.00 63.94 221 GLN A C 1
ATOM 1731 O O . GLN A 1 221 ? -16.550 -5.982 19.880 1.00 63.94 221 GLN A O 1
ATOM 1736 N N . ASN A 1 222 ? -15.958 -8.060 20.436 1.00 77.31 222 ASN A N 1
ATOM 1737 C CA . ASN A 1 222 ? -14.537 -7.749 20.354 1.00 77.31 222 ASN A CA 1
ATOM 1738 C C . ASN A 1 222 ? -14.090 -7.551 18.890 1.00 77.31 222 ASN A C 1
ATOM 1740 O O . ASN A 1 222 ? -13.853 -8.511 18.156 1.00 77.31 222 ASN A O 1
ATOM 1744 N N . LEU A 1 223 ? -13.913 -6.293 18.473 1.00 88.31 223 LEU A N 1
ATOM 1745 C CA . LEU A 1 223 ? -13.468 -5.927 17.120 1.00 88.31 223 LEU A CA 1
ATOM 1746 C C . LEU A 1 223 ? -11.944 -6.045 16.961 1.00 88.31 223 LEU A C 1
ATOM 1748 O O . LEU A 1 223 ? -11.408 -5.731 15.897 1.00 88.31 223 LEU A O 1
ATOM 1752 N N . LEU A 1 224 ? -11.225 -6.496 17.996 1.00 90.19 224 LEU A N 1
ATOM 1753 C CA . LEU A 1 224 ? -9.766 -6.601 17.987 1.00 90.19 224 LEU A CA 1
ATOM 1754 C C . LEU A 1 224 ? -9.275 -7.479 16.836 1.00 90.19 224 LEU A C 1
ATOM 1756 O O . LEU A 1 224 ? -8.297 -7.139 16.171 1.00 90.19 224 LEU A O 1
ATOM 1760 N N . SER A 1 225 ? -9.974 -8.584 16.574 1.00 91.31 225 SER A N 1
ATOM 1761 C CA . SER A 1 225 ? -9.666 -9.475 15.457 1.00 91.31 225 SER A CA 1
ATOM 1762 C C . SER A 1 225 ? -9.762 -8.743 14.116 1.00 91.31 225 SER A C 1
ATOM 1764 O O . SER A 1 225 ? -8.858 -8.865 13.294 1.00 91.31 225 SER A O 1
ATOM 1766 N N . LEU A 1 226 ? -10.790 -7.912 13.916 1.00 93.12 226 LEU A N 1
ATOM 1767 C CA . LEU A 1 226 ? -10.956 -7.122 12.696 1.00 93.12 226 LEU A CA 1
ATOM 1768 C C . LEU A 1 226 ? -9.831 -6.099 12.524 1.00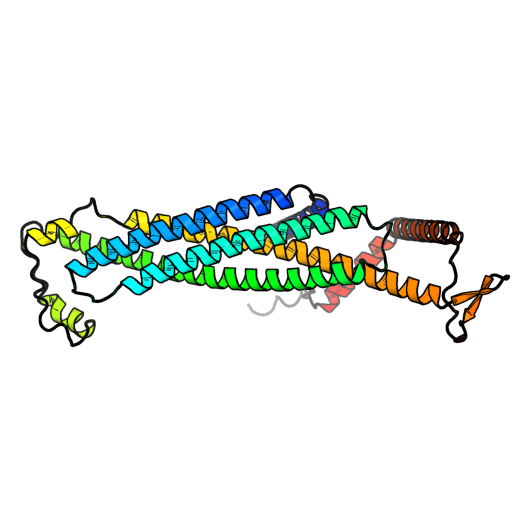 93.12 226 LEU A C 1
ATOM 1770 O O . LEU A 1 226 ? -9.290 -5.997 11.426 1.00 93.12 226 LEU A O 1
ATOM 1774 N N . PHE A 1 227 ? -9.426 -5.395 13.586 1.00 93.75 227 PHE A N 1
ATOM 1775 C CA . PHE A 1 227 ? -8.297 -4.457 13.524 1.00 93.75 227 PHE A CA 1
ATOM 1776 C C . PHE A 1 227 ? -6.972 -5.160 13.197 1.00 93.75 227 PHE A C 1
ATOM 1778 O O . PHE A 1 227 ? -6.245 -4.714 12.308 1.00 93.75 227 PHE A O 1
ATOM 1785 N N . ILE A 1 228 ? -6.672 -6.286 13.855 1.00 95.06 228 ILE A N 1
ATOM 1786 C CA . ILE A 1 228 ? -5.436 -7.047 13.614 1.00 95.06 228 ILE A CA 1
ATOM 1787 C C . ILE A 1 228 ? -5.404 -7.594 12.183 1.00 95.06 228 ILE A C 1
ATOM 1789 O O . ILE A 1 228 ? -4.406 -7.418 11.480 1.00 95.06 228 ILE A O 1
ATOM 1793 N N . VAL A 1 229 ? -6.487 -8.234 11.730 1.00 96.06 229 VAL A N 1
ATOM 1794 C CA . VAL A 1 229 ? -6.548 -8.814 10.381 1.00 96.06 229 VAL A CA 1
ATOM 1795 C C . VAL A 1 229 ? -6.529 -7.707 9.323 1.00 96.06 229 VAL A C 1
ATOM 1797 O O . VAL A 1 229 ? -5.807 -7.841 8.338 1.00 96.06 229 VAL A O 1
ATOM 1800 N N . ALA A 1 230 ? -7.221 -6.582 9.533 1.00 95.88 230 ALA A N 1
ATOM 1801 C CA . ALA A 1 230 ? -7.140 -5.429 8.635 1.00 95.88 230 ALA A CA 1
ATOM 1802 C C . ALA A 1 230 ? -5.701 -4.903 8.523 1.00 95.88 230 ALA A C 1
ATOM 1804 O O . ALA A 1 230 ? -5.206 -4.702 7.413 1.00 95.88 230 ALA A O 1
ATOM 1805 N N . ASN A 1 231 ? -4.993 -4.742 9.645 1.00 96.06 231 ASN A N 1
ATOM 1806 C CA . ASN A 1 231 ? -3.610 -4.268 9.630 1.00 96.06 231 ASN A CA 1
ATOM 1807 C C . ASN A 1 231 ? -2.669 -5.254 8.913 1.00 96.06 231 ASN A C 1
ATOM 1809 O O . ASN A 1 231 ? -1.801 -4.840 8.143 1.00 96.06 231 ASN A O 1
ATOM 1813 N N . ALA A 1 232 ? -2.883 -6.561 9.094 1.00 97.38 232 ALA A N 1
ATOM 1814 C CA . ALA A 1 232 ? -2.150 -7.598 8.370 1.00 97.38 232 ALA A CA 1
ATOM 1815 C C . ALA A 1 232 ? -2.411 -7.544 6.853 1.00 97.38 232 ALA A C 1
ATOM 1817 O O . ALA A 1 232 ? -1.470 -7.647 6.066 1.00 97.38 232 ALA A O 1
ATOM 1818 N N . MET A 1 233 ? -3.658 -7.321 6.425 1.00 97.50 233 MET A N 1
ATOM 1819 C CA . MET A 1 233 ? -4.002 -7.154 5.005 1.00 97.50 233 MET A CA 1
ATOM 1820 C C . MET A 1 233 ? -3.410 -5.868 4.412 1.00 97.50 233 MET A C 1
ATOM 1822 O O . MET A 1 233 ? -2.929 -5.877 3.277 1.00 97.50 233 MET A O 1
ATOM 1826 N N . CYS A 1 234 ? -3.352 -4.784 5.191 1.00 97.06 234 CYS A N 1
ATOM 1827 C CA . CYS A 1 234 ? -2.679 -3.546 4.796 1.00 97.06 234 CYS A CA 1
ATOM 1828 C C . CYS A 1 234 ? -1.175 -3.766 4.563 1.00 97.06 234 CYS A C 1
ATOM 1830 O O . CYS A 1 234 ? -0.627 -3.298 3.560 1.00 97.06 234 CYS A O 1
ATOM 1832 N N . LEU A 1 235 ? -0.517 -4.517 5.455 1.00 96.69 235 LEU A N 1
ATOM 1833 C CA . LEU A 1 235 ? 0.889 -4.905 5.315 1.00 96.69 235 LEU A CA 1
ATOM 1834 C C . LEU A 1 235 ? 1.108 -5.811 4.098 1.00 96.69 235 LEU A C 1
ATOM 1836 O O . LEU A 1 235 ? 2.069 -5.632 3.352 1.00 96.69 235 LEU A O 1
ATOM 1840 N N . LEU A 1 236 ? 0.203 -6.759 3.859 1.00 96.31 236 LEU A N 1
ATOM 1841 C CA . LEU A 1 236 ? 0.263 -7.641 2.697 1.00 96.31 236 LEU A CA 1
ATOM 1842 C C . LEU A 1 236 ? 0.184 -6.842 1.381 1.00 96.31 236 LEU A C 1
ATOM 1844 O O . LEU A 1 236 ? 0.981 -7.065 0.465 1.00 96.31 236 LEU A O 1
ATOM 1848 N N . ALA A 1 237 ? -0.706 -5.847 1.316 1.00 96.38 237 ALA A N 1
ATOM 1849 C CA . ALA A 1 237 ? -0.777 -4.909 0.199 1.00 96.38 237 ALA A CA 1
ATOM 1850 C C . ALA A 1 237 ? 0.514 -4.077 0.060 1.00 96.38 237 ALA A C 1
ATOM 1852 O O . ALA A 1 237 ? 1.026 -3.933 -1.052 1.00 96.38 237 ALA A O 1
ATOM 1853 N N . LEU A 1 238 ? 1.117 -3.613 1.162 1.00 96.75 238 LEU A N 1
ATOM 1854 C CA . LEU A 1 238 ? 2.404 -2.906 1.125 1.00 96.75 238 LEU A CA 1
ATOM 1855 C C . LEU A 1 238 ? 3.516 -3.766 0.508 1.00 96.75 238 LEU A C 1
ATOM 1857 O O . LEU A 1 238 ? 4.231 -3.318 -0.389 1.00 96.75 238 LEU A O 1
ATOM 1861 N N . ILE A 1 239 ? 3.638 -5.019 0.953 1.00 95.62 239 ILE A N 1
ATOM 1862 C CA . ILE A 1 239 ? 4.639 -5.963 0.441 1.00 95.62 239 ILE A CA 1
ATOM 1863 C C . ILE A 1 239 ? 4.457 -6.164 -1.068 1.00 95.62 239 ILE A C 1
ATOM 1865 O O . ILE A 1 239 ? 5.444 -6.179 -1.807 1.00 95.62 239 ILE A O 1
ATOM 1869 N N . SER A 1 240 ? 3.214 -6.266 -1.547 1.00 95.00 240 SER A N 1
ATOM 1870 C CA . SER A 1 240 ? 2.927 -6.392 -2.981 1.00 95.00 240 SER A CA 1
ATOM 1871 C C . SER A 1 240 ? 3.354 -5.158 -3.794 1.00 95.00 240 SER A C 1
ATOM 1873 O O . SER A 1 240 ? 3.926 -5.304 -4.874 1.00 95.00 240 SER A O 1
ATOM 1875 N N . LEU A 1 241 ? 3.173 -3.943 -3.259 1.00 94.38 241 LEU A N 1
ATOM 1876 C CA . LEU A 1 241 ? 3.617 -2.700 -3.901 1.00 94.38 241 LEU A CA 1
ATOM 1877 C C . LEU A 1 241 ? 5.145 -2.611 -3.972 1.00 94.38 241 LEU A C 1
ATOM 1879 O O . LEU A 1 241 ? 5.693 -2.201 -4.995 1.00 94.38 241 LEU A O 1
ATOM 1883 N N . ILE A 1 242 ? 5.846 -3.059 -2.927 1.00 95.00 242 ILE A N 1
ATOM 1884 C CA . ILE A 1 242 ? 7.312 -3.158 -2.941 1.00 95.00 242 ILE A CA 1
ATOM 1885 C C . ILE A 1 242 ? 7.762 -4.157 -4.019 1.00 95.00 242 ILE A C 1
ATOM 1887 O O . ILE A 1 242 ? 8.701 -3.874 -4.761 1.00 95.00 242 ILE A O 1
ATOM 1891 N N . HIS A 1 243 ? 7.062 -5.285 -4.181 1.00 92.25 243 HIS A N 1
ATOM 1892 C CA . HIS A 1 243 ? 7.335 -6.230 -5.271 1.00 92.25 243 HIS A CA 1
ATOM 1893 C C . HIS A 1 243 ? 7.125 -5.611 -6.657 1.00 92.25 243 HIS A C 1
ATOM 1895 O O . HIS A 1 243 ? 7.968 -5.803 -7.539 1.00 92.25 243 HIS A O 1
ATOM 1901 N N . PHE A 1 244 ? 6.063 -4.823 -6.851 1.00 90.75 244 PHE A N 1
ATOM 1902 C CA . PHE A 1 244 ? 5.875 -4.066 -8.089 1.00 90.75 244 PHE A CA 1
ATOM 1903 C C . PHE A 1 244 ? 7.023 -3.089 -8.340 1.00 90.75 244 PHE A C 1
ATOM 1905 O O . PHE A 1 244 ? 7.573 -3.072 -9.442 1.00 90.75 244 PHE A O 1
ATOM 1912 N N . LEU A 1 245 ? 7.438 -2.332 -7.323 1.00 92.44 245 LEU A N 1
ATOM 1913 C CA . LEU A 1 245 ? 8.560 -1.404 -7.432 1.00 92.44 245 LEU A CA 1
ATOM 1914 C C . LEU A 1 245 ? 9.852 -2.131 -7.829 1.00 92.44 245 LEU A C 1
ATOM 1916 O O . LEU A 1 245 ? 10.541 -1.692 -8.749 1.00 92.44 245 LEU A O 1
ATOM 1920 N N . MET A 1 246 ? 10.150 -3.272 -7.201 1.00 90.38 246 MET A N 1
ATOM 1921 C CA . MET A 1 246 ? 11.322 -4.089 -7.536 1.00 90.38 246 MET A CA 1
ATOM 1922 C C . MET A 1 246 ? 11.297 -4.547 -9.001 1.00 90.38 246 MET A C 1
ATOM 1924 O O . MET A 1 246 ? 12.295 -4.393 -9.710 1.00 90.38 246 MET A O 1
ATOM 1928 N N . CYS A 1 247 ? 10.154 -5.047 -9.484 1.00 87.75 247 CYS A N 1
ATOM 1929 C CA . CYS A 1 247 ? 10.004 -5.473 -10.879 1.00 87.75 247 CYS A CA 1
ATOM 1930 C C . CYS A 1 247 ? 10.172 -4.300 -11.858 1.00 87.75 247 CYS A C 1
ATOM 1932 O O . CYS A 1 247 ? 10.843 -4.428 -12.884 1.00 87.75 247 CYS A O 1
ATOM 1934 N N . MET A 1 248 ? 9.592 -3.142 -11.540 1.00 87.19 248 MET A N 1
ATOM 1935 C CA . MET A 1 248 ? 9.641 -1.949 -12.387 1.00 87.19 248 MET A CA 1
ATOM 1936 C C . MET A 1 248 ? 11.053 -1.364 -12.471 1.00 87.19 248 MET A C 1
ATOM 1938 O O . MET A 1 248 ? 11.527 -1.079 -13.569 1.00 87.19 248 MET A O 1
ATOM 1942 N N . VAL A 1 249 ? 11.770 -1.278 -11.346 1.00 88.31 249 VAL A N 1
ATOM 1943 C CA . VAL A 1 249 ? 13.167 -0.817 -11.306 1.00 88.31 249 VAL A CA 1
ATOM 1944 C C . VAL A 1 249 ? 14.083 -1.756 -12.092 1.00 88.31 249 VAL A C 1
ATOM 1946 O O . VAL A 1 249 ? 14.940 -1.287 -12.845 1.00 88.31 249 VAL A O 1
ATOM 1949 N N . ALA A 1 250 ? 13.893 -3.074 -11.970 1.00 86.00 250 ALA A N 1
ATOM 1950 C CA . ALA A 1 250 ? 14.660 -4.051 -12.739 1.00 86.00 250 ALA A CA 1
ATOM 1951 C C . ALA A 1 250 ? 14.441 -3.875 -14.252 1.00 86.00 250 ALA A C 1
ATOM 1953 O O . ALA A 1 250 ? 15.406 -3.783 -15.014 1.00 86.00 250 ALA A O 1
ATOM 1954 N N . ASN A 1 251 ? 13.179 -3.744 -14.673 1.00 84.25 251 ASN A N 1
ATOM 1955 C CA . ASN A 1 251 ? 12.818 -3.517 -16.071 1.00 84.25 251 ASN A CA 1
ATOM 1956 C C . ASN A 1 251 ? 13.362 -2.180 -16.600 1.00 84.25 251 ASN A C 1
ATOM 1958 O O . ASN A 1 251 ? 13.856 -2.114 -17.727 1.00 84.25 251 ASN A O 1
ATOM 1962 N N . TRP A 1 252 ? 13.299 -1.116 -15.797 1.00 83.75 252 TRP A N 1
ATOM 1963 C CA . TRP A 1 252 ? 13.795 0.204 -16.181 1.00 83.75 252 TRP A CA 1
ATOM 1964 C C . TRP A 1 252 ? 15.313 0.209 -16.369 1.00 83.75 252 TRP A C 1
ATOM 1966 O O . TRP A 1 252 ? 15.806 0.681 -17.396 1.00 83.75 252 TRP A O 1
ATOM 1976 N N . LYS A 1 253 ? 16.055 -0.375 -15.422 1.00 83.19 253 LYS A N 1
ATOM 1977 C CA . LYS A 1 253 ? 17.517 -0.485 -15.496 1.00 83.19 253 LYS A CA 1
ATOM 1978 C C . LYS A 1 253 ? 17.959 -1.227 -16.754 1.00 83.19 253 LYS A C 1
ATOM 1980 O O . LYS A 1 253 ? 18.886 -0.788 -17.432 1.00 83.19 253 LYS A O 1
ATOM 1985 N N . GLU A 1 254 ? 17.296 -2.332 -17.069 1.00 80.56 254 GLU A N 1
ATOM 1986 C CA . GLU A 1 254 ? 17.636 -3.144 -18.233 1.00 80.56 254 GLU A CA 1
ATOM 1987 C C . GLU A 1 254 ? 17.376 -2.393 -19.546 1.00 80.56 254 GLU A C 1
ATOM 1989 O O . GLU A 1 254 ? 18.233 -2.357 -20.430 1.00 80.56 254 GLU A O 1
ATOM 1994 N N . GLN A 1 255 ? 16.243 -1.694 -19.659 1.00 76.38 255 GLN A N 1
ATOM 1995 C CA . GLN A 1 255 ? 15.977 -0.839 -20.820 1.00 76.38 255 GLN A CA 1
ATOM 1996 C C . GLN A 1 255 ? 16.998 0.300 -20.950 1.00 76.38 255 GLN A C 1
ATOM 1998 O O . GLN A 1 255 ? 17.478 0.564 -22.053 1.00 76.38 255 GLN A O 1
ATOM 2003 N N . ALA A 1 256 ? 17.392 0.932 -19.840 1.00 78.69 256 ALA A N 1
ATOM 2004 C CA . ALA A 1 256 ? 18.398 1.992 -19.841 1.00 78.69 256 ALA A CA 1
ATOM 2005 C C . ALA A 1 256 ? 19.781 1.494 -20.300 1.00 78.69 256 ALA A C 1
ATOM 2007 O O . ALA A 1 256 ? 20.481 2.195 -21.032 1.00 78.69 256 ALA A O 1
ATOM 2008 N N . ILE A 1 257 ? 20.180 0.279 -19.908 1.00 77.38 257 ILE A N 1
ATOM 2009 C CA . ILE A 1 257 ? 21.430 -0.343 -20.370 1.00 77.38 257 ILE A CA 1
ATOM 2010 C C . ILE A 1 257 ? 21.370 -0.624 -21.873 1.00 77.38 257 ILE A C 1
ATOM 2012 O O . ILE A 1 257 ? 22.321 -0.315 -22.589 1.00 77.38 257 ILE A O 1
ATOM 2016 N N . ASN A 1 258 ? 20.259 -1.175 -22.363 1.00 71.69 258 ASN A N 1
ATOM 2017 C CA . ASN A 1 258 ? 20.109 -1.493 -23.782 1.00 71.69 258 ASN A CA 1
ATOM 2018 C C . ASN A 1 258 ? 20.118 -0.228 -24.654 1.00 71.69 258 ASN A C 1
ATOM 2020 O O . ASN A 1 258 ? 20.770 -0.212 -25.694 1.00 71.69 258 ASN A O 1
ATOM 2024 N N . LEU A 1 259 ? 19.533 0.876 -24.183 1.00 70.50 259 LEU A N 1
ATOM 2025 C CA . LEU A 1 259 ? 19.642 2.180 -24.847 1.00 70.50 259 LEU A CA 1
ATOM 2026 C C . LEU A 1 259 ? 21.090 2.687 -24.940 1.00 70.50 259 LEU A C 1
ATOM 2028 O O . LEU A 1 259 ? 21.500 3.185 -25.988 1.00 70.50 259 LEU A O 1
ATOM 2032 N N . LYS A 1 260 ? 21.888 2.522 -23.876 1.00 71.38 260 LYS A N 1
ATOM 2033 C CA . LYS A 1 260 ? 23.310 2.911 -23.878 1.00 71.38 260 LYS A CA 1
ATOM 2034 C C . LYS A 1 260 ? 24.164 2.082 -24.834 1.00 71.38 260 LYS A C 1
ATOM 2036 O O . LYS A 1 260 ? 25.196 2.576 -25.266 1.00 71.38 260 LYS A O 1
ATOM 2041 N N . LYS A 1 261 ? 23.774 0.842 -25.146 1.00 68.06 261 LYS A N 1
ATOM 2042 C CA . LYS A 1 261 ? 24.484 -0.008 -26.119 1.00 68.06 261 LYS A CA 1
ATOM 2043 C C . LYS A 1 261 ? 24.180 0.383 -27.565 1.00 68.06 261 LYS A C 1
ATOM 2045 O O . LYS A 1 261 ? 25.073 0.315 -28.400 1.00 68.06 261 LYS A O 1
ATOM 2050 N N . VAL A 1 262 ? 22.952 0.821 -27.842 1.00 66.75 262 VAL A N 1
ATOM 2051 C CA . VAL A 1 262 ? 22.526 1.231 -29.191 1.00 66.75 262 VAL A CA 1
ATOM 2052 C C . VAL A 1 262 ? 23.154 2.571 -29.601 1.00 66.75 262 VAL A C 1
ATOM 2054 O O . VAL A 1 262 ? 23.621 2.704 -30.725 1.00 66.75 262 VAL A O 1
ATOM 2057 N N . GLN A 1 263 ? 23.276 3.536 -28.679 1.00 64.94 263 GLN A N 1
ATOM 2058 C CA . GLN A 1 263 ? 23.872 4.855 -28.967 1.00 64.94 263 GLN A CA 1
ATOM 2059 C C . GLN A 1 263 ? 25.275 4.835 -29.620 1.00 64.94 263 GLN A C 1
ATOM 2061 O O . GLN A 1 263 ? 25.472 5.535 -30.612 1.00 64.94 263 GLN A O 1
ATOM 2066 N N . PRO A 1 264 ? 26.279 4.095 -29.109 1.00 59.81 264 PRO A N 1
ATOM 2067 C CA . PRO A 1 264 ? 27.604 4.064 -29.722 1.00 59.81 264 PRO A CA 1
ATOM 2068 C C . PRO A 1 264 ? 27.622 3.323 -31.064 1.00 59.81 264 PRO A C 1
ATOM 2070 O O . PRO A 1 264 ? 28.385 3.721 -31.939 1.00 59.81 264 PRO A O 1
ATOM 2073 N N . ALA A 1 265 ? 26.781 2.300 -31.255 1.00 58.97 265 ALA A N 1
ATOM 2074 C CA . ALA A 1 265 ? 26.643 1.625 -32.548 1.00 58.97 265 ALA A CA 1
ATOM 2075 C C . ALA A 1 265 ? 26.074 2.578 -33.615 1.00 58.97 265 ALA A C 1
ATOM 2077 O O . ALA A 1 265 ? 26.602 2.644 -34.723 1.00 58.97 265 ALA A O 1
ATOM 2078 N N . ASP A 1 266 ? 25.081 3.391 -33.244 1.00 58.53 266 ASP A N 1
ATOM 2079 C CA . ASP A 1 266 ? 24.507 4.419 -34.118 1.00 58.53 266 ASP A CA 1
ATOM 2080 C C . ASP A 1 266 ? 25.532 5.506 -34.467 1.00 58.53 266 ASP A C 1
ATOM 2082 O O . ASP A 1 266 ? 25.664 5.880 -35.629 1.00 58.53 266 ASP A O 1
ATOM 2086 N N . ASN A 1 267 ? 26.321 5.971 -33.491 1.00 59.69 267 ASN A N 1
ATOM 2087 C CA . ASN A 1 267 ? 27.382 6.947 -33.751 1.00 59.69 267 ASN A CA 1
ATOM 2088 C C . ASN A 1 267 ? 28.422 6.406 -34.744 1.00 59.69 267 ASN A C 1
ATOM 2090 O O . ASN A 1 267 ? 28.955 7.164 -35.549 1.00 59.69 267 ASN A O 1
ATOM 2094 N N . ILE A 1 268 ? 28.736 5.110 -34.697 1.00 59.84 268 ILE A N 1
ATOM 2095 C CA . ILE A 1 268 ? 29.675 4.482 -35.635 1.00 59.84 268 ILE A CA 1
ATOM 2096 C C . ILE A 1 268 ? 29.034 4.343 -37.025 1.00 59.84 268 ILE A C 1
ATOM 2098 O O . ILE A 1 268 ? 29.680 4.688 -38.013 1.00 59.84 268 ILE A O 1
ATOM 2102 N N . ALA A 1 269 ? 27.767 3.928 -37.112 1.00 59.16 269 ALA A N 1
ATOM 2103 C CA . ALA A 1 269 ? 27.037 3.807 -38.375 1.00 59.16 269 ALA A CA 1
ATOM 2104 C C . ALA A 1 269 ? 26.853 5.163 -39.087 1.00 59.16 269 ALA A C 1
ATOM 2106 O O . ALA A 1 269 ? 27.157 5.278 -40.274 1.00 59.16 269 ALA A O 1
ATOM 2107 N N . ASP A 1 270 ? 26.460 6.211 -38.356 1.00 60.12 270 ASP A N 1
ATOM 2108 C CA . ASP A 1 270 ? 26.316 7.574 -38.888 1.00 60.12 270 ASP A CA 1
ATOM 2109 C C . ASP A 1 270 ? 27.659 8.155 -39.361 1.00 60.12 270 ASP A C 1
ATOM 2111 O O . ASP A 1 270 ? 27.700 8.984 -40.274 1.00 60.12 270 ASP A O 1
ATOM 2115 N N . ASN A 1 271 ? 28.770 7.749 -38.736 1.00 58.91 271 ASN A N 1
ATOM 2116 C CA . ASN A 1 271 ? 30.110 8.129 -39.179 1.00 58.91 271 ASN A CA 1
ATOM 2117 C C . ASN A 1 271 ? 30.553 7.327 -40.412 1.00 58.91 271 ASN A C 1
ATOM 2119 O O . ASN A 1 271 ? 31.175 7.909 -41.299 1.00 58.91 271 ASN A O 1
ATOM 2123 N N . LEU A 1 272 ? 30.196 6.041 -40.518 1.00 58.78 272 LEU A N 1
ATOM 2124 C CA . LEU A 1 272 ? 30.459 5.226 -41.710 1.00 58.78 272 LEU A CA 1
ATOM 2125 C C . LEU A 1 272 ? 29.674 5.718 -42.936 1.00 58.78 272 LEU A C 1
ATOM 2127 O O . LEU A 1 272 ? 30.225 5.766 -44.029 1.00 58.78 272 LEU A O 1
ATOM 2131 N N . GLU A 1 273 ? 28.417 6.142 -42.778 1.00 59.09 273 GLU A N 1
ATOM 2132 C CA . GLU A 1 273 ? 27.591 6.632 -43.898 1.00 59.09 273 GLU A CA 1
ATOM 2133 C C . GLU A 1 273 ? 28.104 7.968 -44.488 1.00 59.09 273 GLU A C 1
ATOM 2135 O O . GLU A 1 273 ? 27.829 8.316 -45.645 1.00 59.09 273 GLU A O 1
ATOM 2140 N N . ARG A 1 274 ? 28.903 8.719 -43.714 1.00 55.75 274 ARG A N 1
ATOM 2141 C CA . ARG A 1 274 ? 29.563 9.964 -44.150 1.00 55.75 274 ARG A CA 1
ATOM 2142 C C . ARG A 1 274 ? 30.885 9.749 -44.884 1.00 55.75 274 ARG A C 1
ATOM 2144 O O . ARG A 1 274 ? 31.467 10.731 -45.350 1.00 55.75 274 ARG A O 1
ATOM 2151 N N . VAL A 1 275 ? 31.358 8.513 -44.990 1.00 55.75 275 VAL A N 1
ATOM 2152 C CA . VAL A 1 275 ? 32.612 8.170 -45.657 1.00 55.75 275 VAL A CA 1
ATOM 2153 C C . VAL A 1 275 ? 32.289 7.304 -46.870 1.00 55.75 275 VAL A C 1
ATOM 2155 O O . VAL A 1 275 ? 31.830 6.175 -46.724 1.00 55.75 275 VAL A O 1
ATOM 2158 N N . ASP A 1 276 ? 32.538 7.818 -48.075 1.00 57.59 276 ASP A N 1
ATOM 2159 C CA . ASP A 1 276 ? 32.534 6.975 -49.272 1.00 57.59 276 ASP A CA 1
ATOM 2160 C C . ASP A 1 276 ? 33.956 6.431 -49.490 1.00 57.59 276 ASP A C 1
ATOM 2162 O O . ASP A 1 276 ? 34.949 7.145 -49.320 1.00 57.59 276 ASP A O 1
ATOM 2166 N N . LEU A 1 277 ? 34.049 5.146 -49.836 1.00 56.19 277 LEU A N 1
ATOM 2167 C CA . LEU A 1 277 ? 35.292 4.510 -50.268 1.00 56.19 277 LEU A CA 1
ATOM 2168 C C . LEU A 1 277 ? 35.405 4.668 -51.786 1.00 56.19 277 LEU A C 1
ATOM 2170 O O . LEU A 1 277 ? 34.470 4.315 -52.507 1.00 56.19 277 LEU A O 1
ATOM 2174 N N . ASP A 1 278 ? 36.533 5.199 -52.254 1.00 59.41 278 ASP A N 1
ATOM 2175 C CA . ASP A 1 278 ? 36.881 5.190 -53.679 1.00 59.41 278 ASP A CA 1
ATOM 2176 C C . ASP A 1 278 ? 37.140 3.750 -54.167 1.00 59.41 278 ASP A C 1
ATOM 2178 O O . ASP A 1 278 ? 37.349 2.835 -53.370 1.00 59.41 278 ASP A O 1
ATOM 2182 N N . SER A 1 279 ? 37.178 3.566 -55.482 1.00 60.84 279 SER A N 1
ATOM 2183 C CA . SER A 1 279 ? 37.510 2.341 -56.226 1.00 60.84 279 SER A CA 1
ATOM 2184 C C . SER A 1 279 ? 38.809 1.666 -55.747 1.00 60.84 279 SER A C 1
ATOM 2186 O O . SER A 1 279 ? 38.927 0.446 -55.809 1.00 60.84 279 SER A O 1
ATOM 2188 N N . ASP A 1 280 ? 39.743 2.459 -55.210 1.00 70.19 280 ASP A N 1
ATOM 2189 C CA . ASP A 1 280 ? 41.027 2.033 -54.631 1.00 70.19 280 ASP A CA 1
ATOM 2190 C C . ASP A 1 280 ? 40.975 1.761 -53.107 1.00 70.19 280 ASP A C 1
ATOM 2192 O O . ASP A 1 280 ? 42.009 1.548 -52.473 1.00 70.19 280 ASP A O 1
ATOM 2196 N N . GLY A 1 281 ? 39.804 1.841 -52.467 1.00 56.22 281 GLY A N 1
ATOM 2197 C CA . GLY A 1 281 ? 39.636 1.644 -51.020 1.00 56.22 281 GLY A CA 1
ATOM 2198 C C . GLY A 1 281 ? 40.092 2.818 -50.141 1.00 56.22 281 GLY A C 1
ATOM 2199 O O . GLY A 1 281 ? 40.233 2.661 -48.928 1.00 56.22 281 GLY A O 1
ATOM 2200 N N . ARG A 1 282 ? 40.325 4.006 -50.715 1.00 62.28 282 ARG A N 1
ATOM 2201 C CA . ARG A 1 282 ? 40.722 5.211 -49.965 1.00 62.28 282 ARG A CA 1
ATOM 2202 C C . ARG A 1 282 ? 39.502 5.968 -49.425 1.00 62.28 282 ARG A C 1
ATOM 2204 O O . ARG A 1 282 ? 38.513 6.156 -50.128 1.00 62.28 282 ARG A O 1
ATOM 2211 N N . VAL A 1 283 ? 39.596 6.407 -48.167 1.00 54.69 283 VAL A N 1
ATOM 2212 C CA . VAL A 1 283 ? 38.582 7.190 -47.433 1.00 54.69 283 VAL A CA 1
ATOM 2213 C C . VAL A 1 283 ? 38.509 8.602 -48.023 1.00 54.69 283 VAL A C 1
ATOM 2215 O O . VAL A 1 283 ? 39.450 9.378 -47.856 1.00 54.69 283 VAL A O 1
ATOM 2218 N N . ILE A 1 284 ? 37.398 8.960 -48.678 1.00 60.62 284 ILE A N 1
ATOM 2219 C CA . ILE A 1 284 ? 37.162 10.328 -49.164 1.00 60.62 284 ILE A CA 1
ATOM 2220 C C . ILE A 1 284 ? 36.074 10.993 -48.300 1.00 60.62 284 ILE A C 1
ATOM 2222 O O . ILE A 1 284 ? 34.970 10.455 -48.179 1.00 60.62 284 ILE A O 1
ATOM 2226 N N . PRO A 1 285 ? 36.326 12.175 -47.700 1.00 53.75 285 PRO A N 1
ATOM 2227 C CA . PRO A 1 285 ? 35.284 12.922 -47.004 1.00 53.75 285 PRO A CA 1
ATOM 2228 C C . PRO A 1 285 ? 34.209 13.373 -48.000 1.00 53.75 285 PRO A C 1
ATOM 2230 O O . PRO A 1 285 ? 34.493 14.081 -48.970 1.00 53.75 285 PRO A O 1
ATOM 2233 N N . LYS A 1 286 ? 32.957 12.977 -47.750 1.00 49.62 286 LYS A N 1
ATOM 2234 C CA . LYS A 1 286 ? 31.810 13.279 -48.613 1.00 49.62 286 LYS A CA 1
ATOM 2235 C C . LYS A 1 286 ? 31.596 14.799 -48.681 1.00 49.62 286 LYS A C 1
ATOM 2237 O O . LYS A 1 286 ? 31.086 15.410 -47.739 1.00 49.62 286 LYS A O 1
ATOM 2242 N N . ARG A 1 287 ? 31.999 15.448 -49.785 1.00 51.06 287 ARG A N 1
ATOM 2243 C CA . ARG A 1 287 ? 31.608 16.846 -50.063 1.00 51.06 287 ARG A CA 1
ATOM 2244 C C . ARG A 1 287 ? 30.083 16.895 -50.123 1.00 51.06 287 ARG A C 1
ATOM 2246 O O . ARG A 1 287 ? 29.480 16.038 -50.764 1.00 51.06 287 ARG A O 1
ATOM 2253 N N . ARG A 1 288 ? 29.459 17.884 -49.464 1.00 42.72 288 ARG A N 1
ATOM 2254 C CA . ARG A 1 288 ? 28.003 18.116 -49.529 1.00 42.72 288 ARG A CA 1
ATOM 2255 C C . ARG A 1 288 ? 27.586 18.303 -50.989 1.00 42.72 288 ARG A C 1
ATOM 2257 O O . ARG A 1 288 ? 27.662 19.406 -51.518 1.00 42.72 288 ARG A O 1
ATOM 2264 N N . MET A 1 289 ? 27.151 17.224 -51.623 1.00 44.72 289 MET A N 1
ATOM 2265 C CA . MET A 1 289 ? 26.410 17.285 -52.873 1.00 44.72 289 MET A CA 1
ATOM 2266 C C . MET A 1 289 ? 24.978 17.751 -52.563 1.00 44.72 289 MET A C 1
ATOM 2268 O O . MET A 1 289 ? 24.440 17.415 -51.499 1.00 44.72 289 MET A O 1
ATOM 2272 N N . PRO A 1 290 ? 24.349 18.528 -53.457 1.00 42.78 290 PRO A N 1
ATOM 2273 C CA . PRO A 1 290 ? 22.935 18.864 -53.343 1.00 42.78 290 PRO A CA 1
ATOM 2274 C C . PRO A 1 290 ? 22.085 17.583 -53.340 1.00 42.78 290 PRO A C 1
ATOM 2276 O O . PRO A 1 290 ? 22.446 16.588 -53.967 1.00 42.78 290 PRO A O 1
ATOM 2279 N N . LYS A 1 291 ? 20.980 17.603 -52.579 1.00 36.16 291 LYS A N 1
ATOM 2280 C CA . LYS A 1 291 ? 20.081 16.454 -52.367 1.00 36.16 291 LYS A CA 1
ATOM 2281 C C . LYS A 1 291 ? 19.742 15.766 -53.702 1.00 36.16 291 LYS A C 1
ATOM 2283 O O . LYS A 1 291 ? 19.189 16.443 -54.568 1.00 36.16 291 LYS A O 1
ATOM 2288 N N . PRO A 1 292 ? 20.008 14.457 -53.858 1.00 41.03 292 PRO A N 1
ATOM 2289 C CA . PRO A 1 292 ? 19.562 13.726 -55.028 1.00 41.03 292 PRO A CA 1
ATOM 2290 C C . PRO A 1 292 ? 18.059 13.471 -54.929 1.00 41.03 292 PRO A C 1
ATOM 2292 O O . PRO A 1 292 ? 17.508 13.227 -53.849 1.00 41.03 292 PRO A O 1
ATOM 2295 N N . ASP A 1 293 ? 17.413 13.561 -56.083 1.00 46.94 293 ASP A N 1
ATOM 2296 C CA . ASP A 1 293 ? 15.993 13.311 -56.251 1.00 46.94 293 ASP A CA 1
ATOM 2297 C C . ASP A 1 293 ? 15.658 11.843 -55.940 1.00 46.94 293 ASP A C 1
ATOM 2299 O O . ASP A 1 293 ? 16.466 10.932 -56.155 1.00 46.94 293 ASP A O 1
ATOM 2303 N N . LYS A 1 294 ? 14.475 11.604 -55.370 1.00 47.31 294 LYS A N 1
ATOM 2304 C CA . LYS A 1 294 ? 14.067 10.286 -54.860 1.00 47.31 294 LYS A CA 1
ATOM 2305 C C . LYS A 1 294 ? 13.839 9.306 -56.014 1.00 47.31 294 LYS A C 1
ATOM 2307 O O . LYS A 1 294 ? 12.732 9.196 -56.530 1.00 47.31 294 LYS A O 1
ATOM 2312 N N . GLY A 1 295 ? 14.860 8.520 -56.347 1.00 41.72 295 GLY A N 1
ATOM 2313 C CA . GLY A 1 295 ? 14.770 7.437 -57.323 1.00 41.72 295 GLY A CA 1
ATOM 2314 C C . GLY A 1 295 ? 15.538 6.184 -56.903 1.00 41.72 295 GLY A C 1
ATOM 2315 O O . GLY A 1 295 ? 16.741 6.111 -57.092 1.00 41.72 295 GLY A O 1
ATOM 2316 N N . ARG A 1 296 ? 14.799 5.192 -56.382 1.00 45.50 296 ARG A N 1
ATOM 2317 C CA . ARG A 1 296 ? 15.059 3.733 -56.430 1.00 45.50 296 ARG A CA 1
ATOM 2318 C C . ARG A 1 296 ? 16.449 3.234 -55.953 1.00 45.50 296 ARG A C 1
ATOM 2320 O O . ARG A 1 296 ? 17.386 3.114 -56.730 1.00 45.50 296 ARG A O 1
ATOM 2327 N N . PHE A 1 297 ? 16.533 2.827 -54.682 1.00 38.28 297 PHE A N 1
ATOM 2328 C CA . PHE A 1 297 ? 17.676 2.097 -54.104 1.00 38.28 297 PHE A CA 1
ATOM 2329 C C . PHE A 1 297 ? 17.610 0.595 -54.454 1.00 38.28 297 PHE A C 1
ATOM 2331 O O . PHE A 1 297 ? 16.574 -0.036 -54.236 1.00 38.28 297 PHE A O 1
ATOM 2338 N N . GLN A 1 298 ? 18.706 0.028 -54.974 1.00 41.66 298 GLN A N 1
ATOM 2339 C CA . GLN A 1 298 ? 18.911 -1.420 -55.149 1.00 41.66 298 GLN A CA 1
ATOM 2340 C C . GLN A 1 298 ? 19.649 -2.033 -53.936 1.00 41.66 298 GLN A C 1
ATOM 2342 O O . GLN A 1 298 ? 20.481 -1.349 -53.335 1.00 41.66 298 GLN A O 1
ATOM 2347 N N . PRO A 1 299 ? 19.404 -3.314 -53.585 1.00 43.00 299 PRO A N 1
ATOM 2348 C CA . PRO A 1 299 ? 20.010 -3.982 -52.438 1.00 43.00 299 PRO A CA 1
ATOM 2349 C C . PRO A 1 299 ? 21.173 -4.880 -52.890 1.00 43.00 299 PRO A C 1
ATOM 2351 O O . PRO A 1 299 ? 20.948 -5.990 -53.357 1.00 43.00 299 PRO A O 1
ATOM 2354 N N . GLN A 1 300 ? 22.422 -4.422 -52.779 1.00 42.97 300 GLN A N 1
ATOM 2355 C CA . GLN A 1 300 ? 23.578 -5.310 -53.021 1.00 42.97 300 GLN A CA 1
ATOM 2356 C C . GLN A 1 300 ? 24.810 -5.001 -52.152 1.00 42.97 300 GLN A C 1
ATOM 2358 O O . GLN A 1 300 ? 25.874 -5.575 -52.344 1.00 42.97 300 GLN A O 1
ATOM 2363 N N . ARG A 1 301 ? 24.677 -4.107 -51.162 1.00 45.59 301 ARG A N 1
ATOM 2364 C CA . ARG A 1 301 ? 25.776 -3.625 -50.302 1.00 45.59 301 ARG A CA 1
ATOM 2365 C C . ARG A 1 301 ? 25.573 -4.008 -48.828 1.00 45.59 301 ARG A C 1
ATOM 2367 O O . ARG A 1 301 ? 25.812 -3.194 -47.944 1.00 45.59 301 ARG A O 1
ATOM 2374 N N . GLN A 1 302 ? 25.037 -5.199 -48.573 1.00 45.91 302 GLN A N 1
ATOM 2375 C CA . GLN A 1 302 ? 24.710 -5.675 -47.221 1.00 45.91 302 GLN A CA 1
ATOM 2376 C C . GLN A 1 302 ? 25.653 -6.809 -46.782 1.00 45.91 302 GLN A C 1
ATOM 2378 O O . GLN A 1 302 ? 26.149 -6.789 -45.660 1.00 45.91 302 GLN A O 1
ATOM 2383 N N . ASP A 1 303 ? 26.046 -7.677 -47.715 1.00 41.72 303 ASP A N 1
ATOM 2384 C CA . ASP A 1 303 ? 26.863 -8.866 -47.428 1.00 41.72 303 ASP A CA 1
ATOM 2385 C C . ASP A 1 303 ? 28.317 -8.541 -47.028 1.00 41.72 303 ASP A C 1
ATOM 2387 O O . ASP A 1 303 ? 28.975 -9.304 -46.324 1.00 41.72 303 ASP A O 1
ATOM 2391 N N . THR A 1 304 ? 28.841 -7.384 -47.442 1.00 44.09 304 THR A N 1
ATOM 2392 C CA . THR A 1 304 ? 30.236 -6.982 -47.173 1.00 44.09 304 THR A CA 1
ATOM 2393 C C . THR A 1 304 ? 30.425 -6.365 -45.787 1.00 44.09 304 THR A C 1
ATOM 2395 O O . THR A 1 304 ? 31.518 -6.435 -45.231 1.00 44.09 304 THR A O 1
ATOM 2398 N N . VAL A 1 305 ? 29.368 -5.773 -45.220 1.00 53.44 305 VAL A N 1
ATOM 2399 C CA . VAL A 1 305 ? 29.391 -5.192 -43.867 1.00 53.44 305 VAL A CA 1
ATOM 2400 C C . VAL A 1 305 ? 29.233 -6.297 -42.823 1.00 53.44 305 VAL A C 1
ATOM 2402 O O . VAL A 1 305 ? 29.956 -6.305 -41.831 1.00 53.44 305 VAL A O 1
ATOM 2405 N N . GLU A 1 306 ? 28.376 -7.283 -43.099 1.00 48.34 306 GLU A N 1
ATOM 2406 C CA . GLU A 1 306 ? 28.137 -8.433 -42.219 1.00 48.34 306 GLU A CA 1
ATOM 2407 C C . GLU A 1 306 ? 29.407 -9.295 -42.050 1.00 48.34 306 GLU A C 1
ATOM 2409 O O . GLU A 1 306 ? 29.750 -9.678 -40.933 1.00 48.34 306 GLU A O 1
ATOM 2414 N N . LEU A 1 307 ? 30.189 -9.491 -43.122 1.00 53.03 307 LEU A N 1
ATOM 2415 C CA . LEU A 1 307 ? 31.471 -10.209 -43.064 1.00 53.03 307 LEU A CA 1
ATOM 2416 C C . LEU A 1 307 ? 32.547 -9.461 -42.251 1.00 53.03 307 LEU A C 1
ATOM 2418 O O . LEU A 1 307 ? 33.376 -10.088 -41.590 1.00 53.03 307 LEU A O 1
ATOM 2422 N N . LEU A 1 308 ? 32.545 -8.126 -42.288 1.00 54.03 308 LEU A N 1
ATOM 2423 C CA . LEU A 1 308 ? 33.543 -7.304 -41.599 1.00 54.03 308 LEU A CA 1
ATOM 2424 C C . LEU A 1 308 ? 33.247 -7.182 -40.095 1.00 54.03 308 LEU A C 1
ATOM 2426 O O . LEU A 1 308 ? 34.169 -7.212 -39.275 1.00 54.03 308 LEU A O 1
ATOM 2430 N N . GLU A 1 309 ? 31.969 -7.086 -39.718 1.00 63.22 309 GLU A N 1
ATOM 2431 C CA . GLU A 1 309 ? 31.550 -7.054 -38.313 1.00 63.22 309 GLU A CA 1
ATOM 2432 C C . GLU A 1 309 ? 31.795 -8.394 -37.611 1.00 63.22 309 GLU A C 1
ATOM 2434 O O . GLU A 1 309 ? 32.295 -8.398 -36.481 1.00 63.22 309 GLU A O 1
ATOM 2439 N N . ASP A 1 310 ? 31.562 -9.520 -38.294 1.00 60.75 310 ASP A N 1
ATOM 2440 C CA . ASP A 1 310 ? 31.873 -10.847 -37.751 1.00 60.75 310 ASP A CA 1
ATOM 2441 C C . ASP A 1 310 ? 33.387 -11.036 -37.550 1.00 60.75 310 ASP A C 1
ATOM 2443 O O . ASP A 1 310 ? 33.819 -11.556 -36.517 1.00 60.75 310 ASP A O 1
ATOM 2447 N N . GLN A 1 311 ? 34.223 -10.527 -38.462 1.00 67.00 311 GLN A N 1
ATOM 2448 C CA . GLN A 1 311 ? 35.682 -10.556 -38.295 1.00 67.00 311 GLN A CA 1
ATOM 2449 C C . GLN A 1 311 ? 36.171 -9.673 -37.134 1.00 67.00 311 GLN A C 1
ATOM 2451 O O . GLN A 1 311 ? 37.060 -10.081 -36.379 1.00 67.00 311 GLN A O 1
ATOM 2456 N N . LEU A 1 312 ? 35.580 -8.490 -36.935 1.00 70.88 312 LEU A N 1
ATOM 2457 C CA . LEU A 1 312 ? 35.914 -7.596 -35.816 1.00 70.88 312 LEU A CA 1
ATOM 2458 C C . LEU A 1 312 ? 35.428 -8.135 -34.464 1.00 70.88 312 LEU A C 1
ATOM 2460 O O . LEU A 1 312 ? 36.069 -7.916 -33.431 1.00 70.88 312 LEU A O 1
ATOM 2464 N N . PHE A 1 313 ? 34.297 -8.838 -34.447 1.00 67.31 313 PHE A N 1
ATOM 2465 C CA . PHE A 1 313 ? 33.779 -9.479 -33.244 1.00 67.31 313 PHE A CA 1
ATOM 2466 C C . PHE A 1 313 ? 34.610 -10.708 -32.848 1.00 67.31 313 PHE A C 1
ATOM 2468 O O . PHE A 1 313 ? 34.914 -10.879 -31.665 1.00 67.31 313 PHE A O 1
ATOM 2475 N N . GLN A 1 314 ? 35.051 -11.513 -33.821 1.00 72.69 314 GLN A N 1
ATOM 2476 C CA . GLN A 1 314 ? 35.966 -12.635 -33.581 1.00 72.69 314 GLN A CA 1
ATOM 2477 C C . GLN A 1 314 ? 37.341 -12.161 -33.086 1.00 72.69 314 GLN A C 1
ATOM 2479 O O . GLN A 1 314 ? 37.842 -12.713 -32.106 1.00 72.69 314 GLN A O 1
ATOM 2484 N N . ARG A 1 315 ? 37.903 -11.080 -33.655 1.00 66.50 315 ARG A N 1
ATOM 2485 C CA . ARG A 1 315 ? 39.156 -10.484 -33.147 1.00 66.50 315 ARG A CA 1
ATOM 2486 C C . ARG A 1 315 ? 39.053 -10.029 -31.696 1.00 66.50 315 ARG A C 1
ATOM 2488 O O . ARG A 1 315 ? 39.921 -10.369 -30.906 1.00 66.50 315 ARG A O 1
ATOM 2495 N N . ARG A 1 316 ? 37.979 -9.325 -31.314 1.00 65.31 316 ARG A N 1
ATOM 2496 C CA . ARG A 1 316 ? 37.805 -8.868 -29.920 1.00 65.31 316 ARG A CA 1
ATOM 2497 C C . ARG A 1 316 ? 37.657 -10.019 -28.927 1.00 65.31 316 ARG A C 1
ATOM 2499 O O . ARG A 1 316 ? 38.093 -9.892 -27.788 1.00 65.31 316 ARG A O 1
ATOM 2506 N N . ARG A 1 317 ? 37.067 -11.148 -29.341 1.00 65.56 317 ARG A N 1
ATOM 2507 C CA . ARG A 1 317 ? 37.042 -12.359 -28.506 1.00 65.56 317 ARG A CA 1
ATOM 2508 C C . ARG A 1 317 ? 38.415 -13.005 -28.373 1.00 65.56 317 ARG A C 1
ATOM 2510 O O . ARG A 1 317 ? 38.715 -13.490 -27.289 1.00 65.56 317 ARG A O 1
ATOM 2517 N N . GLN A 1 318 ? 39.213 -13.030 -29.440 1.00 66.69 318 GLN A N 1
ATOM 2518 C CA . GLN A 1 318 ? 40.579 -13.555 -29.384 1.00 66.69 318 GLN A CA 1
ATOM 2519 C C . GLN A 1 318 ? 41.478 -12.671 -28.515 1.00 66.69 318 GLN A C 1
ATOM 2521 O O . GLN A 1 318 ? 42.115 -13.192 -27.614 1.00 66.69 318 GLN A O 1
ATOM 2526 N N . GLU A 1 319 ? 41.416 -11.345 -28.664 1.00 70.00 319 GLU A N 1
ATOM 2527 C CA . GLU A 1 319 ? 42.170 -10.408 -27.816 1.00 70.00 319 GLU A CA 1
ATOM 2528 C C . GLU A 1 319 ? 41.805 -10.547 -26.327 1.00 70.00 319 GLU A C 1
ATOM 2530 O O . GLU A 1 319 ? 42.690 -10.554 -25.477 1.00 70.00 319 GLU A O 1
ATOM 2535 N N . GLN A 1 320 ? 40.520 -10.739 -25.993 1.00 63.59 320 GLN A N 1
ATOM 2536 C CA . GLN A 1 320 ? 40.105 -10.995 -24.606 1.00 63.59 320 GLN A CA 1
ATOM 2537 C C . GLN A 1 320 ? 40.504 -12.382 -24.090 1.00 63.59 320 GLN A C 1
ATOM 2539 O O . GLN A 1 320 ? 40.763 -12.532 -22.898 1.00 63.59 320 GLN A O 1
ATOM 2544 N N . ALA A 1 321 ? 40.523 -13.405 -24.947 1.00 60.25 321 ALA A N 1
ATOM 2545 C CA . ALA A 1 321 ? 40.975 -14.738 -24.558 1.00 60.25 321 ALA A CA 1
ATOM 2546 C C . ALA A 1 321 ? 42.488 -14.750 -24.290 1.00 60.25 321 ALA A C 1
ATOM 2548 O O . ALA A 1 321 ? 42.918 -15.316 -23.286 1.00 60.25 321 ALA A O 1
ATOM 2549 N N . ASP A 1 322 ? 43.260 -14.046 -25.119 1.00 61.53 322 ASP A N 1
ATOM 2550 C CA . ASP A 1 322 ? 44.709 -13.910 -24.982 1.00 61.53 322 ASP A CA 1
ATOM 2551 C C . ASP A 1 322 ? 45.089 -13.053 -23.758 1.00 61.53 322 ASP A C 1
ATOM 2553 O O . ASP A 1 322 ? 46.056 -13.363 -23.063 1.00 61.53 322 ASP A O 1
ATOM 2557 N N . GLU A 1 323 ? 44.293 -12.031 -23.412 1.00 58.16 323 GLU A N 1
ATOM 2558 C CA . GLU A 1 323 ? 44.494 -11.219 -22.199 1.00 58.16 323 GLU A CA 1
ATOM 2559 C C . GLU A 1 323 ? 44.227 -12.013 -20.904 1.00 58.16 323 GLU A C 1
ATOM 2561 O O . GLU A 1 323 ? 44.899 -11.802 -19.894 1.00 58.16 323 GLU A O 1
ATOM 2566 N N . ILE A 1 324 ? 43.303 -12.981 -20.934 1.00 54.00 324 ILE A N 1
ATOM 2567 C CA . ILE A 1 324 ? 43.023 -13.889 -19.804 1.00 54.00 324 ILE A CA 1
ATOM 2568 C C . ILE A 1 324 ? 44.103 -14.979 -19.675 1.00 54.00 324 ILE A C 1
ATOM 2570 O O . ILE A 1 324 ? 44.316 -15.508 -18.582 1.00 54.00 324 ILE A O 1
ATOM 2574 N N . GLN A 1 325 ? 44.801 -15.304 -20.766 1.00 54.22 325 GLN A N 1
ATOM 2575 C CA . GLN A 1 325 ? 45.891 -16.281 -20.782 1.00 54.22 325 GLN A CA 1
ATOM 2576 C C . GLN A 1 325 ? 47.279 -15.673 -20.512 1.00 54.22 325 GLN A C 1
ATOM 2578 O O . GLN A 1 325 ? 48.229 -16.442 -20.360 1.00 54.22 325 GLN A O 1
ATOM 2583 N N . ASP A 1 326 ? 47.414 -14.341 -20.388 1.00 66.88 326 ASP A N 1
ATOM 2584 C CA . ASP A 1 326 ? 48.668 -13.692 -19.973 1.00 66.88 326 ASP A CA 1
ATOM 2585 C C . ASP A 1 326 ? 48.978 -14.048 -18.502 1.00 66.88 326 ASP A C 1
ATOM 2587 O O . ASP A 1 326 ? 48.299 -13.567 -17.587 1.00 66.88 326 ASP A O 1
ATOM 2591 N N . PRO A 1 327 ? 50.032 -14.840 -18.214 1.00 66.81 327 PRO A N 1
ATOM 2592 C CA . PRO A 1 327 ? 50.404 -15.194 -16.842 1.00 66.81 327 PRO A CA 1
ATOM 2593 C C . PRO A 1 327 ? 50.812 -13.973 -15.998 1.00 66.81 327 PRO A C 1
ATOM 2595 O O . PRO A 1 327 ? 50.902 -14.067 -14.772 1.00 66.81 327 PRO A O 1
ATOM 2598 N N . ASN A 1 328 ? 51.037 -12.811 -16.621 1.00 73.38 328 ASN A N 1
ATOM 2599 C CA . ASN A 1 328 ? 51.308 -11.550 -15.935 1.00 73.38 328 ASN A CA 1
ATOM 2600 C C . ASN A 1 328 ? 50.048 -10.723 -15.643 1.00 73.38 328 ASN A C 1
ATOM 2602 O O . ASN A 1 328 ? 50.155 -9.695 -14.968 1.00 73.38 328 ASN A O 1
ATOM 2606 N N . PHE A 1 329 ? 48.866 -11.144 -16.106 1.00 67.44 329 PHE A N 1
ATOM 2607 C CA . PHE A 1 329 ? 47.602 -10.462 -15.825 1.00 67.44 329 PHE A CA 1
ATOM 2608 C C . PHE A 1 329 ? 47.307 -10.441 -14.320 1.00 67.44 329 PHE A C 1
ATOM 2610 O O . PHE A 1 329 ? 47.022 -9.383 -13.763 1.00 67.44 329 PHE A O 1
ATOM 2617 N N . LEU A 1 330 ? 47.499 -11.575 -13.634 1.00 61.38 330 LEU A N 1
ATOM 2618 C CA . LEU A 1 330 ? 47.330 -11.678 -12.178 1.00 61.38 330 LEU A CA 1
ATOM 2619 C C . LEU A 1 330 ? 48.315 -10.779 -11.414 1.00 61.38 330 LEU A C 1
ATOM 2621 O O . LEU A 1 330 ? 47.904 -10.051 -10.516 1.00 61.38 330 LEU A O 1
ATOM 2625 N N . LYS A 1 331 ? 49.585 -10.714 -11.842 1.00 72.06 331 LYS A N 1
ATOM 2626 C CA . LYS A 1 331 ? 50.581 -9.802 -11.246 1.00 72.06 331 LYS A CA 1
ATOM 2627 C C . LYS A 1 331 ? 50.224 -8.327 -11.441 1.00 72.06 331 LYS A C 1
ATOM 2629 O O . LYS A 1 331 ? 50.462 -7.507 -10.555 1.00 72.06 331 LYS A O 1
ATOM 2634 N N . ARG A 1 332 ? 49.656 -7.966 -12.596 1.00 77.69 332 ARG A N 1
ATOM 2635 C CA . ARG A 1 332 ? 49.164 -6.603 -12.836 1.00 77.69 332 ARG A CA 1
ATOM 2636 C C . ARG A 1 332 ? 47.944 -6.295 -11.974 1.00 77.69 332 ARG A C 1
ATOM 2638 O O . ARG A 1 332 ? 47.892 -5.197 -11.424 1.00 77.69 332 ARG A O 1
ATOM 2645 N N . LEU A 1 333 ? 47.027 -7.249 -11.812 1.00 69.81 333 LEU A N 1
ATOM 2646 C CA . LEU A 1 333 ? 45.848 -7.110 -10.959 1.00 69.81 333 LEU A CA 1
ATOM 2647 C C . LEU A 1 333 ? 46.245 -6.867 -9.495 1.00 69.81 333 LEU A C 1
ATOM 2649 O O . LEU A 1 333 ? 45.769 -5.906 -8.895 1.00 69.81 333 LEU A O 1
ATOM 2653 N N . ASP A 1 334 ? 47.197 -7.644 -8.973 1.00 71.31 334 ASP A N 1
ATOM 2654 C CA . ASP A 1 334 ? 47.726 -7.471 -7.616 1.00 71.31 334 ASP A CA 1
ATOM 2655 C C . ASP A 1 334 ? 48.399 -6.101 -7.441 1.00 71.31 334 ASP A C 1
ATOM 2657 O O . ASP A 1 334 ? 48.126 -5.399 -6.472 1.00 71.31 334 ASP A O 1
ATOM 2661 N N . SER A 1 335 ? 49.173 -5.633 -8.430 1.00 76.25 335 SER A N 1
ATOM 2662 C CA . SER A 1 335 ? 49.798 -4.295 -8.381 1.00 76.25 335 SER A CA 1
ATOM 2663 C C . SER A 1 335 ? 48.799 -3.126 -8.419 1.00 76.25 335 SER A C 1
ATOM 2665 O O . SER A 1 335 ? 49.132 -1.991 -8.059 1.00 76.25 335 SER A O 1
ATOM 2667 N N . VAL A 1 336 ? 47.588 -3.363 -8.935 1.00 75.19 336 VAL A N 1
ATOM 2668 C CA . VAL A 1 336 ? 46.504 -2.371 -8.975 1.00 75.19 336 VAL A CA 1
ATOM 2669 C C . VAL A 1 336 ? 45.735 -2.392 -7.660 1.00 75.19 336 VAL A C 1
ATOM 2671 O O . VAL A 1 336 ? 45.405 -1.324 -7.147 1.00 75.19 336 VAL A O 1
ATOM 2674 N N . ILE A 1 337 ? 45.506 -3.575 -7.086 1.00 70.88 337 ILE A N 1
ATOM 2675 C CA . ILE A 1 337 ? 44.905 -3.733 -5.757 1.00 70.88 337 ILE A CA 1
ATOM 2676 C C . ILE A 1 337 ? 45.812 -3.100 -4.695 1.00 70.88 337 ILE A C 1
ATOM 2678 O O . ILE A 1 337 ? 45.334 -2.293 -3.901 1.00 70.88 337 ILE A O 1
ATOM 2682 N N . GLU A 1 338 ? 47.123 -3.350 -4.748 1.00 71.94 338 GLU A N 1
ATOM 2683 C CA . GLU A 1 338 ? 48.086 -2.798 -3.789 1.00 71.94 338 GLU A CA 1
ATOM 2684 C C . GLU A 1 338 ? 48.147 -1.261 -3.853 1.00 71.94 338 GLU A C 1
ATOM 2686 O O . GLU A 1 338 ? 48.093 -0.593 -2.822 1.00 71.94 338 GLU A O 1
ATOM 2691 N N . ARG A 1 339 ? 48.122 -0.673 -5.060 1.00 74.88 339 ARG A N 1
ATOM 2692 C CA . ARG A 1 339 ? 48.014 0.789 -5.232 1.00 74.88 339 ARG A CA 1
ATOM 2693 C C . ARG A 1 339 ? 46.689 1.362 -4.736 1.00 74.88 339 ARG A C 1
ATOM 2695 O O . ARG A 1 339 ? 46.654 2.504 -4.285 1.00 74.88 339 ARG A O 1
ATOM 2702 N N . TYR A 1 340 ? 45.599 0.606 -4.838 1.00 57.22 340 TYR A N 1
ATOM 2703 C CA . TYR A 1 340 ? 44.283 1.051 -4.384 1.00 57.22 340 TYR A CA 1
ATOM 2704 C C . TYR A 1 340 ? 44.165 1.035 -2.852 1.00 57.22 340 TYR A C 1
ATOM 2706 O O . TYR A 1 340 ? 43.515 1.908 -2.273 1.00 57.22 340 TYR A O 1
ATOM 2714 N N . GLU A 1 341 ? 44.815 0.078 -2.187 1.00 67.06 341 GLU A N 1
ATOM 2715 C CA . GLU A 1 341 ? 44.881 0.009 -0.723 1.00 67.06 341 GLU A CA 1
ATOM 2716 C C . GLU A 1 341 ? 45.769 1.106 -0.121 1.00 67.06 341 GLU A C 1
ATOM 2718 O O . GLU A 1 341 ? 45.396 1.699 0.897 1.00 67.06 341 GLU A O 1
ATOM 2723 N N . ASP A 1 342 ? 46.876 1.445 -0.789 1.00 69.00 342 ASP A N 1
ATOM 2724 C CA . ASP A 1 342 ? 47.758 2.551 -0.394 1.00 69.00 342 ASP A CA 1
ATOM 2725 C C . ASP A 1 342 ? 47.037 3.905 -0.493 1.00 69.00 342 ASP A C 1
ATOM 2727 O O . ASP A 1 342 ? 47.078 4.726 0.425 1.00 69.00 342 ASP A O 1
ATOM 2731 N N . HIS A 1 343 ? 46.252 4.107 -1.558 1.00 67.62 343 HIS A N 1
ATOM 2732 C CA . HIS A 1 343 ? 45.503 5.348 -1.770 1.00 67.62 343 HIS A CA 1
ATOM 2733 C C . HIS A 1 343 ? 44.361 5.576 -0.766 1.00 67.62 343 HIS A C 1
ATOM 2735 O O . HIS A 1 343 ? 43.904 6.711 -0.609 1.00 67.62 343 HIS A O 1
ATOM 2741 N N . LYS A 1 344 ? 43.882 4.518 -0.095 1.00 61.47 344 LYS A N 1
ATOM 2742 C CA . LYS A 1 344 ? 42.853 4.601 0.954 1.00 61.47 344 LYS A CA 1
ATOM 2743 C C . LYS A 1 344 ? 43.419 4.677 2.376 1.00 61.47 344 LYS A C 1
ATOM 2745 O O . LYS A 1 344 ? 42.628 4.749 3.315 1.00 61.47 344 LYS A O 1
ATOM 2750 N N . GLY A 1 345 ? 44.744 4.671 2.554 1.00 53.91 345 GLY A N 1
ATOM 2751 C CA . GLY A 1 345 ? 45.371 4.796 3.875 1.00 53.91 345 GLY A CA 1
ATOM 2752 C C . GLY A 1 345 ? 45.007 3.660 4.841 1.00 53.91 345 GLY A C 1
ATOM 2753 O O . GLY A 1 345 ? 44.883 3.886 6.042 1.00 53.91 345 GLY A O 1
ATOM 2754 N N . ILE A 1 346 ? 44.779 2.444 4.326 1.00 57.62 346 ILE A N 1
ATOM 2755 C CA . ILE A 1 346 ? 44.298 1.301 5.128 1.00 57.62 346 ILE A CA 1
ATOM 2756 C C . ILE A 1 346 ? 45.452 0.549 5.825 1.00 57.62 346 ILE A C 1
ATOM 2758 O O . ILE A 1 346 ? 45.209 -0.192 6.780 1.00 57.62 346 ILE A O 1
ATOM 2762 N N . ARG A 1 347 ? 46.724 0.789 5.464 1.00 48.16 347 ARG A N 1
ATOM 2763 C CA . ARG A 1 347 ? 47.865 0.286 6.251 1.00 48.16 347 ARG A CA 1
ATOM 2764 C C . ARG A 1 347 ? 48.052 1.123 7.518 1.00 48.16 347 ARG A C 1
ATOM 2766 O O . ARG A 1 347 ? 48.749 2.132 7.517 1.00 48.16 347 ARG A O 1
ATOM 2773 N N . LYS A 1 348 ? 47.466 0.672 8.628 1.00 50.88 348 LYS A N 1
ATOM 2774 C CA . LYS A 1 348 ? 47.928 1.074 9.963 1.00 50.88 348 LYS A CA 1
ATOM 2775 C C . LYS A 1 348 ? 49.250 0.363 10.258 1.00 50.88 348 LYS A C 1
ATOM 2777 O O . LYS A 1 348 ? 49.292 -0.866 10.280 1.00 50.88 348 LYS A O 1
ATOM 2782 N N . HIS A 1 349 ? 50.308 1.146 10.465 1.00 51.09 349 HIS A N 1
ATOM 2783 C CA . HIS A 1 349 ? 51.616 0.662 10.904 1.00 51.09 349 HIS A CA 1
ATOM 2784 C C . HIS A 1 349 ? 51.481 -0.061 12.263 1.00 51.09 349 HIS A C 1
ATOM 2786 O O . HIS A 1 349 ? 50.806 0.470 13.148 1.00 51.09 349 HIS A O 1
ATOM 2792 N N . PRO A 1 350 ? 52.091 -1.244 12.472 1.00 49.66 350 PRO A N 1
ATOM 2793 C CA . PRO A 1 350 ? 51.921 -2.021 13.707 1.00 49.66 350 PRO A CA 1
ATOM 2794 C C . PRO A 1 350 ? 52.616 -1.452 14.958 1.00 49.66 350 PRO A C 1
ATOM 2796 O O . PRO A 1 350 ? 52.484 -2.046 16.028 1.00 49.66 350 PRO A O 1
ATOM 2799 N N . ASP A 1 351 ? 53.342 -0.335 14.859 1.00 49.94 351 ASP A N 1
ATOM 2800 C CA . ASP A 1 351 ? 54.360 0.023 15.860 1.00 49.94 351 ASP A CA 1
ATOM 2801 C C . ASP A 1 351 ? 53.946 1.091 16.893 1.00 49.94 351 ASP A C 1
ATOM 2803 O O . ASP A 1 351 ? 54.696 1.345 17.830 1.00 49.94 351 ASP A O 1
ATOM 2807 N N . GLU A 1 352 ? 52.740 1.669 16.825 1.00 50.09 352 GLU A N 1
ATOM 2808 C CA . GLU A 1 352 ? 52.314 2.738 17.762 1.00 50.09 352 GLU A CA 1
ATOM 2809 C C . GLU A 1 352 ? 51.461 2.270 18.962 1.00 50.09 352 GLU A C 1
ATOM 2811 O O . GLU A 1 352 ? 50.919 3.083 19.706 1.00 50.09 352 GLU A O 1
ATOM 2816 N N . ALA A 1 353 ? 51.352 0.963 19.222 1.00 48.75 353 ALA A N 1
ATOM 2817 C CA . ALA A 1 353 ? 50.551 0.428 20.336 1.00 48.75 353 ALA A CA 1
ATOM 2818 C C . ALA A 1 353 ? 51.366 0.086 21.605 1.00 48.75 353 ALA A C 1
ATOM 2820 O O . ALA A 1 353 ? 51.016 -0.848 22.329 1.00 48.75 353 ALA A O 1
ATOM 2821 N N . LYS A 1 354 ? 52.462 0.808 21.883 1.00 51.38 354 LYS A N 1
ATOM 2822 C CA . LYS A 1 354 ? 53.289 0.618 23.095 1.00 51.38 354 LYS A CA 1
ATOM 2823 C C . LYS A 1 354 ? 53.739 1.929 23.753 1.00 51.38 354 LYS A C 1
ATOM 2825 O O . LYS A 1 354 ? 54.897 2.071 24.119 1.00 51.38 354 LYS A O 1
ATOM 2830 N N . THR A 1 355 ? 52.822 2.860 23.978 1.00 51.81 355 THR A N 1
ATOM 2831 C CA . THR A 1 355 ? 53.044 3.931 24.963 1.00 51.81 355 THR A CA 1
ATOM 2832 C C . THR A 1 355 ? 51.693 4.472 25.386 1.00 51.81 355 THR A C 1
ATOM 2834 O O . THR A 1 355 ? 51.117 5.291 24.685 1.00 51.81 355 THR A O 1
ATOM 2837 N N . ASN A 1 356 ? 51.143 3.894 26.453 1.00 48.00 356 ASN A N 1
ATOM 2838 C CA . ASN A 1 356 ? 50.175 4.462 27.401 1.00 48.00 356 ASN A CA 1
ATOM 2839 C C . ASN A 1 356 ? 49.585 3.293 28.192 1.00 48.00 356 ASN A C 1
ATOM 2841 O O . ASN A 1 356 ? 48.467 2.839 27.945 1.00 48.00 356 ASN A O 1
ATOM 2845 N N . LEU A 1 357 ? 50.408 2.773 29.099 1.00 43.47 357 LEU A N 1
ATOM 2846 C CA . LEU A 1 357 ? 49.993 1.988 30.250 1.00 43.47 357 LEU A CA 1
ATOM 2847 C C . LEU A 1 357 ? 50.860 2.428 31.424 1.00 43.47 357 LEU A C 1
ATOM 2849 O O . LEU A 1 357 ? 52.091 2.525 31.204 1.00 43.47 357 LEU A O 1
#

Radius of gyration: 34.91 Å; chains: 1; bounding box: 83×40×98 Å

Secondary structure (DSSP, 8-state):
-TTTHHHHHHHHHHHHHHHHHHHHHHHHHHGGG-TTTHHHHHHHHHHHHHHHHHHHHHHHHHHHHHHHHHHHHHS-----HHHHHHHHHHHHHHHHHHHHHHHHHHHHHHHHHHHHHHTTT-TTTHHHHHHHHHHHHHHHHHHHHHHHHHHHHHHHHHHHHHHHHHHHHHHHHHHHHHTTTS-EE-TTTHHHHGGGS-TT------EE-HHHHHHHH-GGG-THHHHHHHHHHHHHHHHHHHHHHHHHHHHHHHHHHHHHHHHHHHHHHHHHHTEEEPTTS-EEE---PPPPP-------SSHHHHHHHHHHHHHHHHHHHHHHH-TTHHHHHHHHHHHHHHHTT----TTSSSS--

Sequence (357 aa):
MDGKDEKEDKMTEFRTGMALLQNANTSLRHRGRLTRDIPIASLLALVISLAGCLAFCVLFHYALNGFYRQVSELIPIHDFVPVQSVNIAIGIIFSLMAVIYFIVGTISTKNMRNNVSKERRLCVHGRTFVARNCNLLAIMTGVTYISVILWVHIFAVTSIATVLYVIFITATTKVCLLFDGKCINFSNLEPLIKPLLPPEVPNISLNFCEAKRLELCQPDQNLLSLFIVANAMCLLALISLIHFLMCMVANWKEQAINLKKVQPADNIADNLERVDLDSDGRVIPKRRMPKPDKGRFQPQRQDTVELLEDQLFQRRRQEQADEIQDPNFLKRLDSVIERYEDHKGIRKHPDEAKTNL